Protein AF-A0A7K9PXZ8-F1 (afdb_monomer_lite)

pLDDT: mean 91.8, std 9.74, range [53.66, 98.62]

Sequence (248 aa):
NFQGDILRVEKEHQVLQEQLKEAEEKFEQLQSRSLEEIGALEELLKKSIEETEVSQNELDWFHQDSDTQMKKWQQEKKENRENLKALRSTAKKHSDTNERYLKTIDDKEKQYNVCLNTFLETSNKFANEKGKLEELIKKSQDDSQECEKRAVKAEVSVLQTWKETEMWKLKGTIANAEGNLRMLKALGSSASAAPVLKSQIDSWEIFLTNVKKQLEKVEAEYDEKIEQVKNGARNCLSKVEIVDFPSP

Foldseek 3Di:
DVVVVVVVVVVVVVVVVVVVVVVVVVVVVVVVVVVVVVVVVVVVVVVVVVVVVVVVVVVVVVVVVVVVVVVVVVVVVVVVVVVVVVVVVVVVVVVVVVVVVVVVVVVVVVVVVVVVVVVVVVVVVVVVVVVVVVVVVVVVVVVVVVVLVVVLVVLLVLLVVLLVVVLVVLVVVLVVLVVVLVVLVVVCVDDPCPPVSVVLNVVSVVVNVVSVVQNVVSNVVSVVLNVCSVVPDPPSPDHDDDDDDDRD

Structure (mmCIF, N/CA/C/O backbone):
data_AF-A0A7K9PXZ8-F1
#
_entry.id   AF-A0A7K9PXZ8-F1
#
loop_
_atom_site.group_PDB
_atom_site.id
_atom_site.type_symbol
_atom_site.label_atom_id
_atom_site.label_alt_id
_atom_site.label_comp_id
_atom_site.label_asym_id
_atom_site.label_entity_id
_atom_site.label_seq_id
_atom_site.pdbx_PDB_ins_code
_atom_site.Cartn_x
_atom_site.Cartn_y
_atom_site.Cartn_z
_atom_site.occupancy
_atom_site.B_iso_or_equiv
_atom_site.auth_seq_id
_atom_site.auth_comp_id
_atom_site.auth_asym_id
_atom_site.auth_atom_id
_atom_site.pdbx_PDB_model_num
ATOM 1 N N . ASN A 1 1 ? -94.474 11.093 134.571 1.00 56.44 1 ASN A N 1
ATOM 2 C CA . ASN A 1 1 ? -93.259 11.120 133.725 1.00 56.44 1 ASN A CA 1
ATOM 3 C C . ASN A 1 1 ? -93.278 10.176 132.523 1.00 56.44 1 ASN A C 1
ATOM 5 O O . ASN A 1 1 ? -92.602 10.494 131.562 1.00 56.44 1 ASN A O 1
ATOM 9 N N . PHE A 1 2 ? -94.111 9.127 132.477 1.00 56.16 2 PHE A N 1
ATOM 10 C CA . PHE A 1 2 ? -94.171 8.187 131.340 1.00 56.16 2 PHE A CA 1
ATOM 11 C C . PHE A 1 2 ? -94.504 8.797 129.956 1.00 56.16 2 PHE A C 1
ATOM 13 O O . PHE A 1 2 ? -94.003 8.312 128.951 1.00 56.16 2 PHE A O 1
ATOM 20 N N . GLN A 1 3 ? -95.298 9.872 129.869 1.00 58.31 3 GLN A N 1
ATOM 21 C CA . GLN A 1 3 ? -95.736 10.433 128.576 1.00 58.31 3 GLN A CA 1
ATOM 22 C C . GLN A 1 3 ? -94.681 11.318 127.879 1.00 58.31 3 GLN A C 1
ATOM 24 O O . GLN A 1 3 ? -94.681 11.425 126.657 1.00 58.31 3 GLN A O 1
ATOM 29 N N . GLY A 1 4 ? -93.753 11.913 128.640 1.00 68.75 4 GLY A N 1
ATOM 30 C CA . GLY A 1 4 ? -92.620 12.670 128.090 1.00 68.75 4 GLY A CA 1
ATOM 31 C C . GLY A 1 4 ? -91.476 11.773 127.609 1.00 68.75 4 GLY A C 1
ATOM 32 O O . GLY A 1 4 ? -90.802 12.112 126.640 1.00 68.75 4 GLY A O 1
ATOM 33 N N . ASP A 1 5 ? -91.295 10.607 128.241 1.00 70.06 5 ASP A N 1
ATOM 34 C CA . ASP A 1 5 ? -90.332 9.595 127.793 1.00 70.06 5 ASP A CA 1
ATOM 35 C C . ASP A 1 5 ? -90.782 8.927 126.483 1.00 70.06 5 ASP A C 1
ATOM 37 O O . ASP A 1 5 ? -89.951 8.720 125.605 1.00 70.06 5 ASP A O 1
ATOM 41 N N . ILE A 1 6 ? -92.087 8.674 126.302 1.00 74.94 6 ILE A N 1
ATOM 42 C CA . ILE A 1 6 ? -92.646 8.139 125.044 1.00 74.94 6 ILE A CA 1
ATOM 43 C C . ILE A 1 6 ? -92.430 9.120 123.881 1.00 74.94 6 ILE A C 1
ATOM 45 O O . ILE A 1 6 ? -91.892 8.725 122.855 1.00 74.94 6 ILE A O 1
ATOM 49 N N . LEU A 1 7 ? -92.744 10.410 124.061 1.00 77.19 7 LEU A N 1
ATOM 50 C CA . LEU A 1 7 ? -92.519 11.441 123.033 1.00 77.19 7 LEU A CA 1
ATOM 51 C C . LEU A 1 7 ? -91.033 11.628 122.678 1.00 77.19 7 LEU A C 1
ATOM 53 O O . LEU A 1 7 ? -90.707 11.943 121.534 1.00 77.19 7 LEU A O 1
ATOM 57 N N . ARG A 1 8 ? -90.120 11.441 123.644 1.00 79.88 8 ARG A N 1
ATOM 58 C CA . ARG A 1 8 ? -88.669 11.478 123.398 1.00 79.88 8 ARG A CA 1
ATOM 59 C C . ARG A 1 8 ? -88.227 10.289 122.546 1.00 79.88 8 ARG A C 1
ATOM 61 O O . ARG A 1 8 ? -87.546 10.497 121.548 1.00 79.88 8 ARG A O 1
ATOM 68 N N . VAL A 1 9 ? -88.665 9.082 122.905 1.00 81.75 9 VAL A N 1
ATOM 69 C CA . VAL A 1 9 ? -88.368 7.844 122.165 1.00 81.75 9 VAL A CA 1
ATOM 70 C C . VAL A 1 9 ? -88.943 7.888 120.747 1.00 81.75 9 VAL A C 1
ATOM 72 O O . VAL A 1 9 ? -88.289 7.453 119.807 1.00 81.75 9 VAL A O 1
ATOM 75 N N . GLU A 1 10 ? -90.132 8.456 120.561 1.00 82.12 10 GLU A N 1
ATOM 76 C CA . GLU A 1 10 ? -90.786 8.565 119.252 1.00 82.12 10 GLU A CA 1
ATOM 77 C C . GLU A 1 10 ? -90.070 9.569 118.333 1.00 82.12 10 GLU A C 1
ATOM 79 O O . GLU A 1 10 ? -89.851 9.297 117.154 1.00 82.12 10 GLU A O 1
ATOM 84 N N . LYS A 1 11 ? -89.585 10.686 118.892 1.00 83.75 11 LYS A N 1
ATOM 85 C CA . LYS A 1 11 ? -88.747 11.651 118.168 1.00 83.75 11 LYS A CA 1
ATOM 86 C C . LYS A 1 11 ? -87.366 11.083 117.825 1.00 83.75 11 LYS A C 1
ATOM 88 O O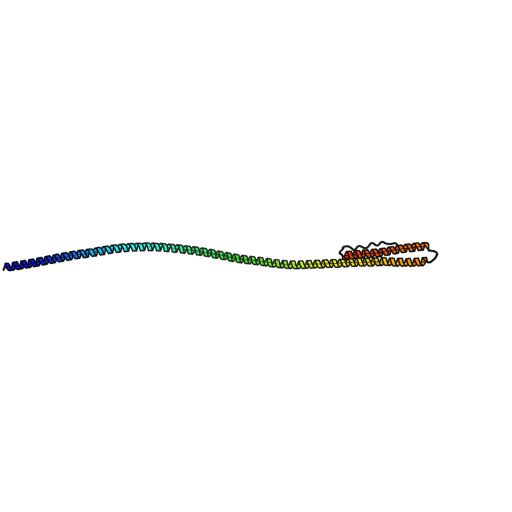 . LYS A 1 11 ? -86.870 11.315 116.727 1.00 83.75 11 LYS A O 1
ATOM 93 N N . GLU A 1 12 ? -86.751 10.332 118.737 1.00 84.62 12 GLU A N 1
ATOM 94 C CA . GLU A 1 12 ? -85.500 9.603 118.484 1.00 84.62 12 GLU A CA 1
ATOM 95 C C . GLU A 1 12 ? -85.686 8.537 117.395 1.00 84.62 12 GLU A C 1
ATOM 97 O O . GLU A 1 12 ? -84.852 8.425 116.501 1.00 84.62 12 GLU A O 1
ATOM 102 N N . HIS A 1 13 ? -86.805 7.808 117.411 1.00 85.94 13 HIS A N 1
ATOM 103 C CA . HIS A 1 13 ? -87.147 6.837 116.375 1.00 85.94 13 HIS A CA 1
ATOM 104 C C . HIS A 1 13 ? -87.323 7.495 114.999 1.00 85.94 13 HIS A C 1
ATOM 106 O O . HIS A 1 13 ? -86.832 6.965 114.004 1.00 85.94 13 HIS A O 1
ATOM 112 N N . GLN A 1 14 ? -87.953 8.671 114.945 1.00 88.25 14 GLN A N 1
ATOM 113 C CA . GLN A 1 14 ? -88.128 9.431 113.707 1.00 88.25 14 GLN A CA 1
ATOM 114 C C . GLN A 1 14 ? -86.794 9.954 113.149 1.00 88.25 14 GLN A C 1
ATOM 116 O O . GLN A 1 14 ? -86.541 9.824 111.953 1.00 88.25 14 GLN A O 1
ATOM 121 N N . VAL A 1 15 ? -85.900 10.453 114.012 1.00 89.81 15 VAL A N 1
ATOM 122 C CA . VAL A 1 15 ? -84.532 10.843 113.617 1.00 89.81 15 VAL A CA 1
ATOM 123 C C . VAL A 1 15 ? -83.744 9.637 113.103 1.00 89.81 15 VAL A C 1
ATOM 125 O O . VAL A 1 15 ? -83.054 9.743 112.093 1.00 89.81 15 VAL A O 1
ATOM 128 N N . LEU A 1 16 ? -83.859 8.478 113.758 1.00 89.81 16 LEU A N 1
ATOM 129 C CA . LEU A 1 16 ? -83.212 7.244 113.307 1.00 89.81 16 LEU A CA 1
ATOM 130 C C . LEU A 1 16 ? -83.763 6.759 111.958 1.00 89.81 16 LEU A C 1
ATOM 132 O O . LEU A 1 16 ? -82.988 6.276 111.137 1.00 89.81 16 LEU A O 1
ATOM 136 N N . GLN A 1 17 ? -85.066 6.910 111.699 1.00 90.31 17 GLN A N 1
ATOM 137 C CA . GLN A 1 17 ? -85.657 6.619 110.388 1.00 90.31 17 GLN A CA 1
ATOM 138 C C . GLN A 1 17 ? -85.132 7.553 109.293 1.00 90.31 17 GLN A C 1
ATOM 140 O O . GLN A 1 17 ? -84.805 7.081 108.206 1.00 90.31 17 GLN A O 1
ATOM 145 N N . GLU A 1 18 ? -85.017 8.856 109.562 1.00 90.62 18 GLU A N 1
ATOM 146 C CA . GLU A 1 18 ? -84.433 9.810 108.608 1.00 90.62 18 GLU A CA 1
ATOM 147 C C . GLU A 1 18 ? -82.948 9.524 108.351 1.00 90.62 18 GLU A C 1
ATOM 149 O O . GLU A 1 18 ? -82.520 9.544 107.200 1.00 90.62 18 GLU A O 1
ATOM 154 N N . GLN A 1 19 ? -82.178 9.172 109.386 1.00 92.12 19 GLN A N 1
ATOM 155 C CA . GLN A 1 19 ? -80.774 8.771 109.241 1.00 92.12 19 GLN A CA 1
ATOM 156 C C . GLN A 1 19 ? -80.607 7.470 108.452 1.00 92.12 19 GLN A C 1
ATOM 158 O O . GLN A 1 19 ? -79.681 7.365 107.649 1.00 92.12 19 GLN A O 1
ATOM 163 N N . LEU A 1 20 ? -81.488 6.486 108.666 1.00 91.88 20 LEU A N 1
ATOM 164 C CA . LEU A 1 20 ? -81.505 5.247 107.889 1.00 91.88 20 LEU A CA 1
ATOM 165 C C . LEU A 1 20 ? -81.769 5.556 106.413 1.00 91.88 20 LEU A C 1
ATOM 167 O O . LEU A 1 20 ? -81.001 5.128 105.559 1.00 91.88 20 LEU A O 1
ATOM 171 N N . LYS A 1 21 ? -82.795 6.365 106.134 1.00 93.31 21 LYS A N 1
ATOM 172 C CA . LYS A 1 21 ? -83.159 6.760 104.773 1.00 93.31 21 LYS A CA 1
ATOM 173 C C . LYS A 1 21 ? -82.032 7.530 104.077 1.00 93.31 21 LYS A C 1
ATOM 175 O O . LYS A 1 21 ? -81.714 7.255 102.927 1.00 93.31 21 LYS A O 1
ATOM 180 N N . GLU A 1 22 ? -81.384 8.462 104.777 1.00 93.38 22 GLU A N 1
ATOM 181 C CA . GLU A 1 22 ? -80.239 9.208 104.241 1.00 93.38 22 GLU A CA 1
ATOM 182 C C . GLU A 1 22 ? -79.030 8.289 103.980 1.00 93.38 22 GLU A C 1
ATOM 184 O O . GLU A 1 22 ? -78.312 8.468 102.995 1.00 93.38 22 GLU A O 1
ATOM 189 N N . ALA A 1 23 ? -78.790 7.295 104.842 1.00 92.81 23 ALA A N 1
ATOM 190 C CA . ALA A 1 23 ? -77.737 6.303 104.640 1.00 92.81 23 ALA A CA 1
ATOM 191 C C . ALA A 1 23 ? -78.032 5.378 103.446 1.00 92.81 23 ALA A C 1
ATOM 193 O O . ALA A 1 23 ? -77.113 5.081 102.683 1.00 92.81 23 ALA A O 1
ATOM 194 N N . GLU A 1 24 ? -79.290 4.969 103.259 1.00 92.75 24 GLU A N 1
ATOM 195 C CA . GLU A 1 24 ? -79.758 4.186 102.108 1.00 92.75 24 GLU A CA 1
ATOM 196 C C . GLU A 1 24 ? -79.609 4.975 100.797 1.00 92.75 24 GLU A C 1
ATOM 198 O O . GLU A 1 24 ? -78.969 4.486 99.868 1.00 92.75 24 GLU A O 1
ATOM 203 N N . GLU A 1 25 ? -80.083 6.226 100.740 1.00 93.44 25 GLU A N 1
ATOM 204 C CA . GLU A 1 25 ? -79.942 7.096 99.559 1.00 93.44 25 GLU A CA 1
ATOM 205 C C . GLU A 1 25 ? -78.463 7.354 99.213 1.00 93.44 25 GLU A C 1
ATOM 207 O O . GLU A 1 25 ? -78.067 7.304 98.045 1.00 93.44 25 GLU A O 1
ATOM 212 N N . LYS A 1 26 ? -77.607 7.585 100.222 1.00 94.62 26 LYS A N 1
ATOM 213 C CA . LYS A 1 26 ? -76.154 7.728 100.016 1.00 94.62 26 LYS A CA 1
ATOM 214 C C . LYS A 1 26 ? -75.515 6.441 99.516 1.00 94.62 26 LYS A C 1
ATOM 216 O O . LYS A 1 26 ? -74.616 6.515 98.681 1.00 94.62 26 LYS A O 1
ATOM 221 N N . PHE A 1 27 ? -75.943 5.285 100.023 1.00 93.56 27 PHE A N 1
ATOM 222 C CA . PHE A 1 27 ? -75.449 3.988 99.575 1.00 93.56 27 PHE A CA 1
ATOM 223 C C . PHE A 1 27 ? -75.842 3.719 98.119 1.00 93.56 27 PHE A C 1
ATOM 225 O O . PHE A 1 27 ? -74.972 3.363 97.331 1.00 93.56 27 PHE A O 1
ATOM 232 N N . GLU A 1 28 ? -77.098 3.962 97.736 1.00 93.81 28 GLU A N 1
ATOM 233 C CA . GLU A 1 28 ? -77.561 3.829 96.348 1.00 93.81 28 GLU A CA 1
ATOM 234 C C . GLU A 1 28 ? -76.820 4.781 95.402 1.00 93.81 28 GLU A C 1
ATOM 236 O O . GLU A 1 28 ? -76.389 4.369 94.325 1.00 93.81 28 GLU A O 1
ATOM 241 N N . GLN A 1 29 ? -76.590 6.036 95.807 1.00 94.62 29 GLN A N 1
ATOM 242 C CA . GLN A 1 29 ? -75.790 6.980 95.019 1.00 94.62 29 GLN A CA 1
ATOM 243 C C . GLN A 1 29 ? -74.338 6.515 94.854 1.00 94.62 29 GLN A C 1
ATOM 245 O O . GLN A 1 29 ? -73.800 6.563 93.747 1.00 94.62 29 GLN A O 1
ATOM 250 N N . LEU A 1 30 ? -73.701 6.045 95.933 1.00 94.56 30 LEU A N 1
ATOM 251 C CA . LEU A 1 30 ? -72.357 5.458 95.882 1.00 94.56 30 LEU A CA 1
ATOM 252 C C . LEU A 1 30 ? -72.324 4.225 94.976 1.00 94.56 30 LEU A C 1
ATOM 254 O O . LEU A 1 30 ? -71.394 4.068 94.187 1.00 94.56 30 LEU A O 1
ATOM 258 N N . GLN A 1 31 ? -73.346 3.375 95.052 1.00 94.88 31 GLN A N 1
ATOM 259 C CA . GLN A 1 31 ? -73.471 2.181 94.229 1.00 94.88 31 GLN A CA 1
ATOM 260 C C . GLN A 1 31 ? -73.631 2.543 92.747 1.00 94.88 31 GLN A C 1
ATOM 262 O O . GLN A 1 31 ? -72.880 2.031 91.922 1.00 94.88 31 GLN A O 1
ATOM 267 N N . SER A 1 32 ? -74.528 3.472 92.407 1.00 93.81 32 SER A N 1
ATOM 268 C CA . SER A 1 32 ? -74.708 3.967 91.036 1.00 93.81 32 SER A CA 1
ATOM 269 C C . SER A 1 32 ? -73.415 4.563 90.482 1.00 93.81 32 SER A C 1
ATOM 271 O O . SER A 1 32 ? -72.991 4.206 89.386 1.00 93.81 32 SER A O 1
ATOM 273 N N . ARG A 1 33 ? -72.749 5.426 91.260 1.00 95.56 33 ARG A N 1
ATOM 274 C CA . ARG A 1 33 ? -71.484 6.052 90.861 1.00 95.56 33 ARG A CA 1
ATOM 275 C C . ARG A 1 33 ? -70.366 5.025 90.673 1.00 95.56 33 ARG A C 1
ATOM 277 O O . ARG A 1 33 ? -69.608 5.124 89.717 1.00 95.56 33 ARG A O 1
ATOM 284 N N . SER A 1 34 ? -70.261 4.042 91.568 1.00 94.50 34 SER A N 1
ATOM 285 C CA . SER A 1 34 ? -69.243 2.990 91.452 1.00 94.50 34 SER A CA 1
ATOM 286 C C . SER A 1 34 ? -69.475 2.089 90.238 1.00 94.50 34 SER A C 1
ATOM 288 O O . SER A 1 34 ? -68.511 1.737 89.570 1.00 94.50 34 SER A O 1
ATOM 290 N N . LEU A 1 35 ? -70.729 1.769 89.900 1.00 95.50 35 LEU A N 1
ATOM 291 C CA . LEU A 1 35 ? -71.064 1.036 88.675 1.00 95.50 35 LEU A CA 1
ATOM 292 C C . LEU A 1 35 ? -70.707 1.830 87.410 1.00 95.50 35 LEU A C 1
ATOM 294 O O . LEU A 1 35 ? -70.148 1.253 86.480 1.00 95.50 35 LEU A O 1
ATOM 298 N N . GLU A 1 36 ? -70.978 3.139 87.377 1.00 95.50 36 GLU A N 1
ATOM 299 C CA . GLU A 1 36 ? -70.566 4.007 86.262 1.00 95.50 36 GLU A CA 1
ATOM 300 C C . GLU A 1 36 ? -69.039 4.103 86.128 1.00 95.50 36 GLU A C 1
ATOM 302 O O . GLU A 1 36 ? -68.512 3.966 85.023 1.00 95.50 36 GLU A O 1
ATOM 307 N N . GLU A 1 37 ? -68.312 4.296 87.236 1.00 95.94 37 GLU A N 1
ATOM 308 C CA . GLU A 1 37 ? -66.842 4.344 87.238 1.00 95.94 37 GLU A CA 1
ATOM 309 C C . GLU A 1 37 ? -66.235 3.006 86.776 1.00 95.94 37 GLU A C 1
ATOM 311 O O . GLU A 1 37 ? -65.294 3.006 85.980 1.00 95.94 37 GLU A O 1
ATOM 316 N N . ILE A 1 38 ? -66.795 1.868 87.211 1.00 95.69 38 ILE A N 1
ATOM 317 C CA . ILE A 1 38 ? -66.389 0.533 86.743 1.00 95.69 38 ILE A CA 1
ATOM 318 C C . ILE A 1 38 ? -66.644 0.393 85.238 1.00 95.69 38 ILE A C 1
ATOM 320 O O . ILE A 1 38 ? -65.727 0.013 84.513 1.00 95.69 38 ILE A O 1
ATOM 324 N N . GLY A 1 39 ? -67.837 0.750 84.753 1.00 97.19 39 GLY A N 1
ATOM 325 C CA . GLY A 1 39 ? -68.173 0.661 83.329 1.00 97.19 39 GLY A CA 1
ATOM 326 C C . GLY A 1 39 ? -67.250 1.508 82.444 1.00 97.19 39 GLY A C 1
ATOM 327 O O . GLY A 1 39 ? -66.775 1.035 81.412 1.00 97.19 39 GLY A O 1
ATOM 328 N N . ALA A 1 40 ? -66.919 2.728 82.878 1.00 96.75 40 ALA A N 1
ATOM 329 C CA . ALA A 1 40 ? -65.971 3.592 82.173 1.00 96.75 40 ALA A CA 1
ATOM 330 C C . ALA A 1 40 ? -64.549 3.001 82.136 1.00 96.75 40 ALA A C 1
ATOM 332 O O . ALA A 1 40 ? -63.867 3.085 81.112 1.00 96.75 40 ALA A O 1
ATOM 333 N N . LEU A 1 41 ? -64.092 2.387 83.235 1.00 96.88 41 LEU A N 1
ATOM 334 C CA . LEU A 1 41 ? -62.791 1.713 83.287 1.00 96.88 41 LEU A CA 1
ATOM 335 C C . LEU A 1 41 ? -62.751 0.465 82.395 1.00 96.88 41 LEU A C 1
ATOM 337 O O . LEU A 1 41 ? -61.742 0.233 81.730 1.00 96.88 41 LEU A O 1
ATOM 341 N N . GLU A 1 42 ? -63.831 -0.316 82.346 1.00 96.75 42 GLU A N 1
ATOM 342 C CA . GLU A 1 42 ? -63.953 -1.482 81.465 1.00 96.75 42 GLU A CA 1
ATOM 343 C C . GLU A 1 42 ? -63.923 -1.087 79.982 1.00 96.75 42 GLU A C 1
ATOM 345 O O . GLU A 1 42 ? -63.227 -1.725 79.189 1.00 96.75 42 GLU A O 1
ATOM 350 N N . GLU A 1 43 ? -64.615 -0.009 79.598 1.00 96.88 43 GLU A N 1
ATOM 351 C CA . GLU A 1 43 ? -64.583 0.510 78.226 1.00 96.88 43 GLU A CA 1
ATOM 352 C C . GLU A 1 43 ? -63.181 1.008 77.842 1.00 96.88 43 GLU A C 1
ATOM 354 O O . GLU A 1 43 ? -62.681 0.706 76.753 1.00 96.88 43 GLU A O 1
ATOM 359 N N . LEU A 1 44 ? -62.505 1.708 78.757 1.00 97.75 44 LEU A N 1
ATOM 360 C CA . LEU A 1 44 ? -61.145 2.201 78.543 1.00 97.75 44 LEU A CA 1
ATOM 361 C C . LEU A 1 44 ? -60.134 1.050 78.433 1.00 97.75 44 LEU A C 1
ATOM 363 O O . LEU A 1 44 ? -59.253 1.083 77.571 1.00 97.75 44 LEU A O 1
ATOM 367 N N . LEU A 1 45 ? -60.296 -0.001 79.244 1.00 97.25 45 LEU A N 1
ATOM 368 C CA . LEU A 1 45 ? -59.505 -1.228 79.149 1.00 97.25 45 LEU A CA 1
ATOM 369 C C . LEU A 1 45 ? -59.727 -1.931 77.805 1.00 97.25 45 LEU A C 1
ATOM 371 O O . LEU A 1 45 ? -58.757 -2.308 77.150 1.00 97.25 45 LEU A O 1
ATOM 375 N N . LYS A 1 46 ? -60.984 -2.071 77.368 1.00 97.50 46 LYS A N 1
ATOM 376 C CA . LYS A 1 46 ? -61.325 -2.688 76.081 1.00 97.50 46 LYS A CA 1
ATOM 377 C C . LYS A 1 46 ? -60.676 -1.942 74.916 1.00 97.50 46 LYS A C 1
ATOM 379 O O . LYS A 1 46 ? -60.023 -2.569 74.085 1.00 97.50 46 LYS A O 1
ATOM 384 N N . LYS A 1 47 ? -60.787 -0.611 74.895 1.00 97.56 47 LYS A N 1
ATOM 385 C CA . LYS A 1 47 ? -60.153 0.227 73.871 1.00 97.56 47 LYS A CA 1
ATOM 386 C C . LYS A 1 47 ? -58.629 0.076 73.874 1.00 97.56 47 LYS A C 1
ATOM 388 O O . LYS A 1 47 ? -58.030 -0.056 72.813 1.00 97.56 47 LYS A O 1
ATOM 393 N N . SER A 1 48 ? -58.003 0.039 75.052 1.00 96.81 48 SER A N 1
ATOM 394 C CA . SER A 1 48 ? -56.555 -0.170 75.170 1.00 96.81 48 SER A CA 1
ATOM 395 C C . SER A 1 48 ? -56.110 -1.537 74.636 1.00 96.81 48 SER A C 1
ATOM 397 O O . SER A 1 48 ? -55.055 -1.626 74.005 1.00 96.81 48 SER A O 1
ATOM 399 N N . ILE A 1 49 ? -56.903 -2.593 74.849 1.00 97.38 49 ILE A N 1
ATOM 400 C CA . ILE A 1 49 ? -56.633 -3.927 74.296 1.00 97.38 49 ILE A CA 1
ATOM 401 C C . ILE A 1 49 ? -56.722 -3.899 72.765 1.00 97.38 49 ILE A C 1
ATOM 403 O O . ILE A 1 49 ? -55.795 -4.363 72.107 1.00 97.38 49 ILE A O 1
ATOM 407 N N . GLU A 1 50 ? -57.784 -3.311 72.206 1.00 97.31 50 GLU A N 1
ATOM 408 C CA . GLU A 1 50 ? -57.965 -3.179 70.752 1.00 97.31 50 GLU A CA 1
ATOM 409 C C . GLU A 1 50 ? -56.822 -2.375 70.106 1.00 97.31 50 GLU A C 1
ATOM 411 O O . GLU A 1 50 ? -56.246 -2.801 69.107 1.00 97.31 50 GLU A O 1
ATOM 416 N N . GLU A 1 51 ? -56.425 -1.247 70.705 1.00 97.56 51 GLU A N 1
ATOM 417 C CA . GLU A 1 51 ? -55.284 -0.441 70.244 1.00 97.56 51 GLU A CA 1
ATOM 418 C C . GLU A 1 51 ? -53.962 -1.222 70.297 1.00 97.56 51 GLU A C 1
ATOM 420 O O . GLU A 1 51 ? -53.130 -1.105 69.391 1.00 97.56 51 GLU A O 1
ATOM 425 N N . THR A 1 52 ? -53.770 -2.049 71.329 1.00 97.19 52 THR A N 1
ATOM 426 C CA . THR A 1 52 ? -52.582 -2.903 71.463 1.00 97.19 52 THR A CA 1
ATOM 427 C C . THR A 1 52 ? -52.566 -3.999 70.399 1.00 97.19 52 THR A C 1
ATOM 429 O O . THR A 1 52 ? -51.518 -4.258 69.813 1.00 97.19 52 THR A O 1
ATOM 432 N N . GLU A 1 53 ? -53.711 -4.618 70.105 1.00 98.00 53 GLU A N 1
ATOM 433 C CA . GLU A 1 53 ? -53.835 -5.642 69.063 1.00 98.00 53 GLU A CA 1
ATOM 434 C C . GLU A 1 53 ? -53.556 -5.065 67.667 1.00 98.00 53 GLU A C 1
ATOM 436 O O . GLU A 1 53 ? -52.801 -5.652 66.890 1.00 98.00 53 GLU A O 1
ATOM 441 N N . VAL A 1 54 ? -54.091 -3.877 67.362 1.00 97.69 54 VAL A N 1
ATOM 442 C CA . VAL A 1 54 ? -53.792 -3.167 66.107 1.00 97.69 54 VAL A CA 1
ATOM 443 C C . VAL A 1 54 ? -52.301 -2.839 66.013 1.00 97.69 54 VAL A C 1
ATOM 445 O O . VAL A 1 54 ? -51.671 -3.168 65.009 1.00 97.69 54 VAL A O 1
ATOM 448 N N . SER A 1 55 ? -51.717 -2.272 67.072 1.00 97.44 55 SER A N 1
ATOM 449 C CA . SER A 1 55 ? -50.288 -1.926 67.106 1.00 97.44 55 SER A CA 1
ATOM 450 C C . SER A 1 55 ? -49.390 -3.156 66.933 1.00 97.44 55 SER A C 1
ATOM 452 O O . SER A 1 55 ? -48.366 -3.091 66.254 1.00 97.44 55 SER A O 1
ATOM 454 N N . GLN A 1 56 ? -49.778 -4.295 67.516 1.00 97.94 56 GLN A N 1
ATOM 455 C CA . GLN A 1 56 ? -49.057 -5.557 67.367 1.00 97.94 56 GLN A CA 1
ATOM 456 C C . GLN A 1 56 ? -49.107 -6.067 65.920 1.00 97.94 56 GLN A C 1
ATOM 458 O O . GLN A 1 56 ? -48.073 -6.441 65.369 1.00 97.94 56 GLN A O 1
ATOM 463 N N . ASN A 1 57 ? -50.277 -6.022 65.277 1.00 97.69 57 ASN A N 1
ATOM 464 C CA . ASN A 1 57 ? -50.428 -6.420 63.875 1.00 97.69 57 ASN A CA 1
ATOM 465 C C . ASN A 1 57 ? -49.614 -5.525 62.924 1.00 97.69 57 ASN A C 1
ATOM 467 O O . ASN A 1 57 ? -48.995 -6.021 61.981 1.00 97.69 57 ASN A O 1
ATOM 471 N N . GLU A 1 58 ? -49.591 -4.211 63.168 1.00 98.00 58 GLU A N 1
ATOM 472 C CA . GLU A 1 58 ? -48.764 -3.272 62.403 1.00 98.00 58 GLU A CA 1
ATOM 473 C C . GLU A 1 58 ? -47.273 -3.579 62.568 1.00 98.00 58 GLU A C 1
ATOM 475 O O . GLU A 1 58 ? -46.534 -3.611 61.581 1.00 98.00 58 GLU A O 1
ATOM 480 N N . LEU A 1 59 ? -46.829 -3.864 63.796 1.00 98.12 59 LEU A N 1
ATOM 481 C CA . LEU A 1 59 ? -45.445 -4.232 64.083 1.00 98.12 59 LEU A CA 1
ATOM 482 C C . LEU A 1 59 ? -45.034 -5.523 63.361 1.00 98.12 59 LEU A C 1
ATOM 484 O O . LEU A 1 59 ? -43.965 -5.572 62.746 1.00 98.12 59 LEU A O 1
ATOM 488 N N . ASP A 1 60 ? -45.890 -6.544 63.374 1.00 98.19 60 ASP A N 1
ATOM 489 C CA . ASP A 1 60 ? -45.643 -7.804 62.670 1.00 98.19 60 ASP A CA 1
ATOM 490 C C . ASP A 1 60 ? -45.562 -7.595 61.149 1.00 98.19 60 ASP A C 1
ATOM 492 O O . ASP A 1 60 ? -44.686 -8.161 60.485 1.00 98.19 60 ASP A O 1
ATOM 496 N N . TRP A 1 61 ? -46.417 -6.731 60.592 1.00 98.44 61 TRP A N 1
ATOM 497 C CA . TRP A 1 61 ? -46.352 -6.346 59.182 1.00 98.44 61 TRP A CA 1
ATOM 498 C C . TRP A 1 61 ? -45.042 -5.616 58.847 1.00 98.44 61 TRP A C 1
ATOM 500 O O . TRP A 1 61 ? -44.381 -5.965 57.864 1.00 98.44 61 TRP A O 1
ATOM 510 N N . PHE A 1 62 ? -44.608 -4.666 59.685 1.00 98.31 62 PHE A N 1
ATOM 511 C CA . PHE A 1 62 ? -43.329 -3.969 59.510 1.00 98.31 62 PHE A CA 1
ATOM 512 C C . PHE A 1 62 ? -42.132 -4.922 59.575 1.00 98.31 62 PHE A C 1
ATOM 514 O O . PHE A 1 62 ? -41.196 -4.785 58.783 1.00 98.31 62 PHE A O 1
ATOM 521 N N . HIS A 1 63 ? -42.154 -5.904 60.479 1.00 98.06 63 HIS A N 1
ATOM 522 C CA . HIS A 1 63 ? -41.113 -6.926 60.546 1.00 98.06 63 HIS A CA 1
ATOM 523 C C . HIS A 1 63 ? -41.055 -7.766 59.264 1.00 98.06 63 HIS A C 1
ATOM 525 O O . HIS A 1 63 ? -39.971 -7.955 58.707 1.00 98.06 63 HIS A O 1
ATOM 531 N N . GLN A 1 64 ? -42.205 -8.210 58.748 1.00 98.12 64 GLN A N 1
ATOM 532 C CA . GLN A 1 64 ? -42.268 -8.987 57.506 1.00 98.12 64 GLN A CA 1
ATOM 533 C C . GLN A 1 64 ? -41.807 -8.190 56.277 1.00 98.12 64 GLN A C 1
ATOM 535 O O . GLN A 1 64 ? -41.079 -8.729 55.431 1.00 98.12 64 GLN A O 1
ATOM 540 N N . ASP A 1 65 ? -42.203 -6.919 56.161 1.00 98.25 65 ASP A N 1
ATOM 541 C CA . ASP A 1 65 ? -41.747 -6.057 55.068 1.00 98.25 65 ASP A CA 1
ATOM 542 C C . ASP A 1 65 ? -40.236 -5.813 55.161 1.00 98.25 65 ASP A C 1
ATOM 544 O O . ASP A 1 65 ? -39.520 -6.025 54.180 1.00 98.25 65 ASP A O 1
ATOM 548 N N . SER A 1 66 ? -39.721 -5.491 56.354 1.00 97.62 66 SER A N 1
ATOM 549 C CA . SER A 1 66 ? -38.286 -5.287 56.584 1.00 97.62 66 SER A CA 1
ATOM 550 C C . SER A 1 66 ? -37.459 -6.518 56.198 1.00 97.62 66 SER A C 1
ATOM 552 O O . SER A 1 66 ? -36.483 -6.403 55.450 1.00 97.62 66 SER A O 1
ATOM 554 N N . ASP A 1 67 ? -37.892 -7.713 56.605 1.00 98.25 67 ASP A N 1
ATOM 555 C CA . ASP A 1 67 ? -37.250 -8.975 56.228 1.00 98.25 67 ASP A CA 1
ATOM 556 C C . ASP A 1 67 ? -37.284 -9.216 54.713 1.00 98.25 67 ASP A C 1
ATOM 558 O O . ASP A 1 67 ? -36.317 -9.714 54.121 1.00 98.25 67 ASP A O 1
ATOM 562 N N . THR A 1 68 ? -38.387 -8.853 54.057 1.00 98.19 68 THR A N 1
ATOM 563 C CA . THR A 1 68 ? -38.541 -8.983 52.604 1.00 98.19 68 THR A CA 1
ATOM 564 C C . THR A 1 68 ? -37.610 -8.026 51.860 1.00 98.19 68 THR A C 1
ATOM 566 O O . THR A 1 68 ? -36.924 -8.444 50.921 1.00 98.19 68 THR A O 1
ATOM 569 N N . GLN A 1 69 ? -37.528 -6.766 52.290 1.00 98.00 69 GLN A N 1
ATOM 570 C CA . GLN A 1 69 ? -36.610 -5.773 51.726 1.00 98.00 69 GLN A CA 1
ATOM 571 C C . GLN A 1 69 ? -35.151 -6.169 51.955 1.00 98.00 69 GLN A C 1
ATOM 573 O O . GLN A 1 69 ? -34.334 -6.088 51.036 1.00 98.00 69 GLN A O 1
ATOM 578 N N . MET A 1 70 ? -34.825 -6.687 53.141 1.00 98.12 70 MET A N 1
ATOM 579 C CA . MET A 1 70 ? -33.481 -7.161 53.458 1.00 98.12 70 MET A CA 1
ATOM 580 C C . MET A 1 70 ? -33.065 -8.320 52.542 1.00 98.12 70 MET A C 1
ATOM 582 O O . MET A 1 70 ? -31.955 -8.317 52.005 1.00 98.12 70 MET A O 1
ATOM 586 N N . LYS A 1 71 ? -33.959 -9.284 52.286 1.00 98.31 71 LYS A N 1
ATOM 587 C CA . LYS A 1 71 ? -33.702 -10.383 51.338 1.00 98.31 71 LYS A CA 1
ATOM 588 C C . LYS A 1 71 ? -33.488 -9.876 49.909 1.00 98.31 71 LYS A C 1
ATOM 590 O O . LYS A 1 71 ? -32.530 -10.307 49.266 1.00 98.31 71 LYS A O 1
ATOM 595 N N . LYS A 1 72 ? -34.327 -8.948 49.429 1.00 98.50 72 LYS A N 1
ATOM 596 C CA . LYS A 1 72 ? -34.169 -8.326 48.099 1.00 98.50 72 LYS A CA 1
ATOM 597 C C . LYS A 1 72 ? -32.820 -7.625 47.970 1.00 98.50 72 LYS A C 1
ATOM 599 O O . LYS A 1 72 ? -32.068 -7.916 47.045 1.00 98.50 72 LYS A O 1
ATOM 604 N N . TRP A 1 73 ? -32.466 -6.793 48.946 1.00 98.50 73 TRP A N 1
ATOM 605 C CA . TRP A 1 73 ? -31.202 -6.063 48.942 1.00 98.50 73 TRP A CA 1
ATOM 606 C C . TRP A 1 73 ? -29.981 -6.993 48.938 1.00 98.50 73 TRP A C 1
ATOM 608 O O . TRP A 1 73 ? -29.014 -6.759 48.212 1.00 98.50 73 TRP A O 1
ATOM 618 N N . GLN A 1 74 ? -30.010 -8.082 49.715 1.00 98.25 74 GLN A N 1
ATOM 619 C CA . GLN A 1 74 ? -28.924 -9.071 49.719 1.00 98.25 74 GLN A CA 1
ATOM 620 C C . GLN A 1 74 ? -28.774 -9.770 48.363 1.00 98.25 74 GLN A C 1
ATOM 622 O O . GLN A 1 74 ? -27.647 -9.983 47.903 1.00 98.25 74 GLN A O 1
ATOM 627 N N . GLN A 1 75 ? -29.892 -10.100 47.713 1.00 98.19 75 GLN A N 1
ATOM 628 C CA . GLN A 1 75 ? -29.885 -10.710 46.388 1.00 98.19 75 GLN A CA 1
ATOM 629 C C . GLN A 1 75 ? -29.339 -9.742 45.330 1.00 98.19 75 GLN A C 1
ATOM 631 O O . GLN A 1 75 ? -28.390 -10.090 44.628 1.00 98.19 75 GLN A O 1
ATOM 636 N N . GLU A 1 76 ? -29.839 -8.505 45.282 1.00 98.31 76 GLU A N 1
ATOM 637 C CA . GLU A 1 76 ? -29.348 -7.466 44.365 1.00 98.31 76 GLU A CA 1
ATOM 638 C C . GLU A 1 76 ? -27.852 -7.195 44.565 1.00 98.31 76 GLU A C 1
ATOM 640 O O . GLU A 1 76 ? -27.086 -7.086 43.606 1.00 98.31 76 GLU A O 1
ATOM 645 N N . LYS A 1 77 ? -27.389 -7.152 45.819 1.00 98.38 77 LYS A N 1
ATOM 646 C CA . LYS A 1 77 ? -25.967 -6.997 46.143 1.00 98.38 77 LYS A CA 1
ATOM 647 C C . LYS A 1 77 ? -25.120 -8.139 45.579 1.00 98.38 77 LYS A C 1
ATOM 649 O O . LYS A 1 77 ? -24.008 -7.895 45.097 1.00 98.38 77 LYS A O 1
ATOM 654 N N . LYS A 1 78 ? -25.611 -9.380 45.651 1.00 98.12 78 LYS A N 1
ATOM 655 C CA . LYS A 1 78 ? -24.927 -10.554 45.094 1.00 98.12 78 LYS A CA 1
ATOM 656 C C . LYS A 1 78 ? -24.883 -10.486 43.568 1.00 98.12 78 LYS A C 1
ATOM 658 O O . LYS A 1 78 ? -23.797 -10.596 42.998 1.00 98.12 78 LYS A O 1
ATOM 663 N N . GLU A 1 79 ? -26.020 -10.236 42.929 1.00 98.19 79 GLU A N 1
ATOM 664 C CA . GLU A 1 79 ? -26.130 -10.130 41.471 1.00 98.19 79 GLU A CA 1
ATOM 665 C C . GLU A 1 79 ? -25.249 -9.006 40.923 1.00 98.19 79 GLU A C 1
ATOM 667 O O . GLU A 1 79 ? -24.477 -9.212 39.987 1.00 98.19 79 GLU A O 1
ATOM 672 N N . ASN A 1 80 ? -25.261 -7.833 41.559 1.00 98.19 80 ASN A N 1
ATOM 673 C CA . ASN A 1 80 ? -24.453 -6.705 41.116 1.00 98.19 80 ASN A CA 1
ATOM 674 C C . ASN A 1 80 ? -22.946 -6.994 41.243 1.00 98.19 80 ASN A C 1
ATOM 676 O O . ASN A 1 80 ? -22.156 -6.619 40.375 1.00 98.19 80 ASN A O 1
ATOM 680 N N . ARG A 1 81 ? -22.528 -7.728 42.286 1.00 98.12 81 ARG A N 1
ATOM 681 C CA . ARG A 1 81 ? -21.138 -8.187 42.440 1.00 98.12 81 ARG A CA 1
ATOM 682 C C . ARG A 1 81 ? -20.733 -9.167 41.336 1.00 98.12 81 ARG A C 1
ATOM 684 O O . ARG A 1 81 ? -19.608 -9.081 40.834 1.00 98.12 81 ARG A O 1
ATOM 691 N N . GLU A 1 82 ? -21.610 -10.097 40.974 1.00 98.25 82 GLU A N 1
ATOM 692 C CA . GLU A 1 82 ? -21.372 -11.065 39.897 1.00 98.25 82 GLU A CA 1
ATOM 693 C C . GLU A 1 82 ? -21.320 -10.373 38.526 1.00 98.25 82 GLU A C 1
ATOM 695 O O . GLU A 1 82 ? -20.369 -10.592 37.770 1.00 98.25 82 GLU A O 1
ATOM 700 N N . ASN A 1 83 ? -22.238 -9.439 38.263 1.00 98.44 83 ASN A N 1
ATOM 701 C CA . ASN A 1 83 ? -22.253 -8.607 37.058 1.00 98.44 83 ASN A CA 1
ATOM 702 C C . ASN A 1 83 ? -20.976 -7.767 36.925 1.00 98.44 83 ASN A C 1
ATOM 704 O O . ASN A 1 83 ? -20.352 -7.749 35.864 1.00 98.44 83 ASN A O 1
ATOM 708 N N . LEU A 1 84 ? -20.511 -7.139 38.011 1.00 98.38 84 LEU A N 1
ATOM 709 C CA . LEU A 1 84 ? -19.238 -6.407 38.031 1.00 98.38 84 LEU A CA 1
ATOM 710 C C . LEU A 1 84 ? -18.044 -7.309 37.702 1.00 98.38 84 LEU A C 1
ATOM 712 O O . LEU A 1 84 ? -17.124 -6.894 36.993 1.00 98.38 84 LEU A O 1
ATOM 716 N N . LYS A 1 85 ? -18.040 -8.549 38.206 1.00 98.38 85 LYS A N 1
ATOM 717 C CA . LYS A 1 85 ? -16.986 -9.528 37.908 1.00 98.38 85 LYS A CA 1
ATOM 718 C C . LYS A 1 85 ? -17.008 -9.925 36.431 1.00 98.38 85 LYS A C 1
ATOM 720 O O . LYS A 1 85 ? -15.942 -9.975 35.812 1.00 98.38 85 LYS A O 1
ATOM 725 N N . ALA A 1 86 ? -18.193 -10.169 35.872 1.00 98.44 86 ALA A N 1
ATOM 726 C CA . ALA A 1 86 ? -18.365 -10.473 34.456 1.00 98.44 86 ALA A CA 1
ATOM 727 C C . ALA A 1 86 ? -17.870 -9.309 33.586 1.00 98.44 86 ALA A C 1
ATOM 729 O O . ALA A 1 86 ? -16.964 -9.507 32.780 1.00 98.44 86 ALA A O 1
ATOM 730 N N . LEU A 1 87 ? -18.351 -8.086 33.833 1.00 98.50 87 LEU A N 1
ATOM 731 C CA . LEU A 1 87 ? -17.950 -6.879 33.100 1.00 98.50 87 LEU A CA 1
ATOM 732 C C . LEU A 1 87 ? -16.438 -6.643 33.136 1.00 98.50 87 LEU A C 1
ATOM 734 O O . LEU A 1 87 ? -15.837 -6.374 32.098 1.00 98.50 87 LEU A O 1
ATOM 738 N N . ARG A 1 88 ? -15.794 -6.802 34.300 1.00 98.50 88 ARG A N 1
ATOM 739 C CA . ARG A 1 88 ? -14.329 -6.694 34.414 1.00 98.50 88 ARG A CA 1
ATOM 740 C C . ARG A 1 88 ? -13.601 -7.737 33.569 1.00 98.50 88 ARG A C 1
ATOM 742 O O . ARG A 1 88 ? -12.595 -7.413 32.941 1.00 98.50 88 ARG A O 1
ATOM 749 N N . SER A 1 89 ? -14.095 -8.976 33.538 1.00 98.38 89 SER A N 1
ATOM 750 C CA . SER A 1 89 ? -13.518 -10.028 32.694 1.00 98.38 89 SER A CA 1
ATOM 751 C C . SER A 1 89 ? -13.648 -9.687 31.208 1.00 98.38 89 SER A C 1
ATOM 753 O O . SER A 1 89 ? -12.675 -9.820 30.465 1.00 98.38 89 SER A O 1
ATOM 755 N N . THR A 1 90 ? -14.812 -9.198 30.777 1.00 98.44 90 THR A N 1
ATOM 756 C CA . THR A 1 90 ? -15.054 -8.813 29.380 1.00 98.44 90 THR A CA 1
ATOM 757 C C . THR A 1 90 ? -14.209 -7.608 28.972 1.00 98.44 90 THR A C 1
ATOM 759 O O . THR A 1 90 ? -13.566 -7.642 27.926 1.00 98.44 90 THR A O 1
ATOM 762 N N . ALA A 1 91 ? -14.124 -6.582 29.824 1.00 98.56 91 ALA A N 1
ATOM 763 C CA . ALA A 1 91 ? -13.280 -5.410 29.597 1.00 98.56 91 ALA A CA 1
ATOM 764 C C . ALA A 1 91 ? -11.802 -5.798 29.431 1.00 98.56 91 ALA A C 1
ATOM 766 O O . ALA A 1 91 ? -11.143 -5.336 28.500 1.00 98.56 91 ALA A O 1
ATOM 767 N N . LYS A 1 92 ? -11.302 -6.717 30.269 1.00 98.50 92 LYS A N 1
ATOM 768 C CA . LYS A 1 92 ? -9.943 -7.255 30.134 1.00 98.50 92 LYS A CA 1
ATOM 769 C C . LYS A 1 92 ? -9.742 -7.971 28.795 1.00 98.50 92 LYS A C 1
ATOM 771 O O . LYS A 1 92 ? -8.797 -7.654 28.085 1.00 98.50 92 LYS A O 1
ATOM 776 N N . LYS A 1 93 ? -10.658 -8.863 28.398 1.00 98.50 93 LYS A N 1
ATOM 777 C CA . LYS A 1 93 ? -10.584 -9.557 27.096 1.00 98.50 93 LYS A CA 1
ATOM 778 C C . LYS A 1 93 ? -10.546 -8.583 25.916 1.00 98.50 93 LYS A C 1
ATOM 780 O O . LYS A 1 93 ? -9.809 -8.818 24.957 1.00 98.50 93 LYS A O 1
ATOM 785 N N . HIS A 1 94 ? -11.336 -7.510 25.970 1.00 98.50 94 HIS A N 1
ATOM 786 C CA . HIS A 1 94 ? -11.312 -6.470 24.943 1.00 98.50 94 HIS A CA 1
ATOM 787 C C . HIS A 1 94 ? -9.979 -5.721 24.926 1.00 98.50 94 HIS A C 1
ATOM 789 O O . HIS A 1 94 ? -9.419 -5.551 23.846 1.00 98.50 94 HIS A O 1
ATOM 795 N N . SER A 1 95 ? -9.433 -5.360 26.090 1.00 98.50 95 SER A N 1
ATOM 796 C CA . SER A 1 95 ? -8.108 -4.735 26.204 1.00 98.50 95 SER A CA 1
ATOM 797 C C . SER A 1 95 ? -7.007 -5.613 25.600 1.00 98.50 95 SER A C 1
ATOM 799 O O . SER A 1 95 ? -6.286 -5.161 24.713 1.00 98.50 95 SER A O 1
ATOM 801 N N . ASP A 1 96 ? -6.939 -6.888 25.995 1.00 98.38 96 ASP A N 1
ATOM 802 C CA . ASP A 1 96 ? -5.935 -7.848 25.509 1.00 98.38 96 ASP A CA 1
ATOM 803 C C . ASP A 1 96 ? -6.064 -8.092 23.989 1.00 98.38 96 ASP A C 1
ATOM 805 O O . ASP A 1 96 ? -5.101 -8.380 23.276 1.00 98.38 96 ASP A O 1
ATOM 809 N N . THR A 1 97 ? -7.285 -8.009 23.458 1.00 98.44 97 THR A N 1
ATOM 810 C CA . THR A 1 97 ? -7.538 -8.143 22.017 1.00 98.44 97 THR A CA 1
ATOM 811 C C . THR A 1 97 ? -7.135 -6.882 21.258 1.00 98.44 97 THR A C 1
ATOM 813 O O . THR A 1 97 ? -6.517 -6.987 20.201 1.00 98.44 97 THR A O 1
ATOM 816 N N . ASN A 1 98 ? -7.420 -5.703 21.809 1.00 98.44 98 ASN A N 1
ATOM 817 C CA . ASN A 1 98 ? -7.014 -4.429 21.228 1.00 98.44 98 ASN A CA 1
ATOM 818 C C . ASN A 1 98 ? -5.484 -4.296 21.162 1.00 98.44 98 ASN A C 1
ATOM 820 O O . ASN A 1 98 ? -4.947 -3.908 20.130 1.00 98.44 98 ASN A O 1
ATOM 824 N N . GLU A 1 99 ? -4.775 -4.702 22.218 1.00 98.56 99 GLU A N 1
ATOM 825 C CA . GLU A 1 99 ? -3.307 -4.734 22.243 1.00 98.56 99 GLU A CA 1
ATOM 826 C C . GLU A 1 99 ? -2.732 -5.638 21.139 1.00 98.56 99 GLU A C 1
ATOM 828 O O . GLU A 1 99 ? -1.823 -5.239 20.407 1.00 98.56 99 GLU A O 1
ATOM 833 N N . ARG A 1 100 ? -3.310 -6.833 20.943 1.00 98.44 100 ARG A N 1
ATOM 834 C CA . ARG A 1 100 ? -2.914 -7.735 19.847 1.00 98.44 100 ARG A CA 1
ATOM 835 C C . ARG A 1 100 ? -3.139 -7.119 18.467 1.00 98.44 100 ARG A C 1
ATOM 837 O O . ARG A 1 100 ? -2.293 -7.294 17.587 1.00 98.44 100 ARG A O 1
ATOM 844 N N . TYR A 1 101 ? -4.246 -6.403 18.266 1.00 98.62 101 TYR A N 1
ATOM 845 C CA . TYR A 1 101 ? -4.496 -5.706 17.004 1.00 98.62 101 TYR A CA 1
ATOM 846 C C . TYR A 1 101 ? -3.500 -4.575 16.765 1.00 98.62 101 TYR A C 1
ATOM 848 O O . TYR A 1 101 ? -2.948 -4.505 15.671 1.00 98.62 101 TYR A O 1
ATOM 856 N N . LEU A 1 102 ? -3.203 -3.756 17.777 1.00 98.56 102 LEU A N 1
ATOM 857 C CA . LEU A 1 102 ? -2.204 -2.690 17.668 1.00 98.56 102 LEU A CA 1
ATOM 858 C C . LEU A 1 102 ? -0.827 -3.240 17.285 1.00 98.56 102 LEU A C 1
ATOM 860 O O . LEU A 1 102 ? -0.209 -2.736 16.351 1.00 98.56 102 LEU A O 1
ATOM 864 N N . LYS A 1 103 ? -0.389 -4.331 17.925 1.00 98.50 103 LYS A N 1
ATOM 865 C CA . LYS A 1 103 ? 0.868 -5.000 17.564 1.00 98.50 103 LYS A CA 1
ATOM 866 C C . LYS A 1 103 ? 0.856 -5.520 16.122 1.00 98.50 103 LYS A C 1
ATOM 868 O O . LYS A 1 103 ? 1.827 -5.355 15.396 1.00 98.50 103 LYS A O 1
ATOM 873 N N . THR A 1 104 ? -0.256 -6.116 15.693 1.00 98.62 104 THR A N 1
ATOM 874 C CA . THR A 1 104 ? -0.400 -6.621 14.317 1.00 98.62 104 THR A CA 1
ATOM 875 C C . THR A 1 104 ? -0.338 -5.492 13.287 1.00 98.62 104 THR A C 1
ATOM 877 O O . THR A 1 104 ? 0.222 -5.678 12.209 1.00 98.62 104 THR A O 1
ATOM 880 N N . ILE A 1 105 ? -0.923 -4.333 13.598 1.00 98.56 105 ILE A N 1
ATOM 881 C CA . ILE A 1 105 ? -0.879 -3.148 12.735 1.00 98.56 105 ILE A CA 1
ATOM 882 C C . ILE A 1 105 ? 0.562 -2.647 12.606 1.00 98.56 105 ILE A C 1
ATOM 884 O O . ILE A 1 105 ? 1.031 -2.497 11.482 1.00 98.56 105 ILE A O 1
ATOM 888 N N . ASP A 1 106 ? 1.275 -2.486 13.724 1.00 98.56 106 ASP A N 1
ATOM 889 C CA . ASP A 1 106 ? 2.685 -2.063 13.746 1.00 98.56 106 ASP A CA 1
ATOM 890 C C . ASP A 1 106 ? 3.592 -3.030 12.958 1.00 98.56 106 ASP A C 1
ATOM 892 O O . ASP A 1 106 ? 4.406 -2.616 12.130 1.00 98.56 106 ASP A O 1
ATOM 896 N N . ASP A 1 107 ? 3.402 -4.342 13.128 1.00 98.50 107 ASP A N 1
ATOM 897 C CA . ASP A 1 107 ? 4.150 -5.356 12.377 1.00 98.50 107 ASP A CA 1
ATOM 898 C C . ASP A 1 107 ? 3.869 -5.277 10.864 1.00 98.50 107 ASP A C 1
ATOM 900 O O . ASP A 1 107 ? 4.793 -5.376 10.048 1.00 98.50 107 ASP A O 1
ATOM 904 N N . LYS A 1 108 ? 2.607 -5.066 10.463 1.00 98.56 108 LYS A N 1
ATOM 905 C CA . LYS A 1 108 ? 2.240 -4.903 9.046 1.00 98.56 108 LYS A CA 1
ATOM 906 C C . LYS A 1 108 ? 2.766 -3.603 8.450 1.00 98.56 108 LYS A C 1
ATOM 908 O O . LYS A 1 108 ? 3.185 -3.609 7.295 1.00 98.56 108 LYS A O 1
ATOM 913 N N . GLU A 1 109 ? 2.771 -2.516 9.210 1.00 98.62 109 GLU A N 1
ATOM 914 C CA . GLU A 1 109 ? 3.329 -1.234 8.780 1.00 98.62 109 GLU A CA 1
ATOM 915 C C . GLU A 1 109 ? 4.833 -1.355 8.506 1.00 98.62 109 GLU A C 1
ATOM 917 O O . GLU A 1 109 ? 5.313 -0.933 7.451 1.00 98.62 109 GLU A O 1
ATOM 922 N N . LYS A 1 110 ? 5.576 -2.036 9.387 1.00 98.50 110 LYS A N 1
ATOM 923 C CA . LYS A 1 110 ? 6.998 -2.337 9.162 1.00 98.50 110 LYS A CA 1
ATOM 924 C C . LYS A 1 110 ? 7.216 -3.161 7.895 1.00 98.50 110 LYS A C 1
ATOM 926 O O . LYS A 1 110 ? 8.079 -2.814 7.091 1.00 98.50 110 LYS A O 1
ATOM 931 N N . GLN A 1 111 ? 6.431 -4.221 7.688 1.00 98.44 111 GLN A N 1
ATOM 932 C CA . GLN A 1 111 ? 6.529 -5.050 6.478 1.00 98.44 111 GLN A CA 1
ATOM 933 C C . GLN A 1 111 ? 6.227 -4.254 5.205 1.00 98.44 111 GLN A C 1
ATOM 935 O O . GLN A 1 111 ? 6.952 -4.375 4.216 1.00 98.44 111 GLN A O 1
ATOM 940 N N . TYR A 1 112 ? 5.188 -3.418 5.237 1.00 98.56 112 TYR A N 1
ATOM 941 C CA . TYR A 1 112 ? 4.831 -2.544 4.126 1.00 98.56 112 TYR A CA 1
ATOM 942 C C . TYR A 1 112 ? 5.973 -1.582 3.784 1.00 98.56 112 TYR A C 1
ATOM 944 O O . TYR A 1 112 ? 6.369 -1.495 2.624 1.00 98.56 112 TYR A O 1
ATOM 952 N N . ASN A 1 113 ? 6.557 -0.927 4.789 1.00 98.50 113 ASN A N 1
ATOM 953 C CA . ASN A 1 113 ? 7.662 0.009 4.590 1.00 98.50 113 ASN A CA 1
ATOM 954 C C . ASN A 1 113 ? 8.908 -0.673 4.006 1.00 98.50 113 ASN A C 1
ATOM 956 O O . ASN A 1 113 ? 9.541 -0.121 3.108 1.00 98.50 113 ASN A O 1
ATOM 960 N N . VAL A 1 114 ? 9.237 -1.892 4.450 1.00 98.56 114 VAL A N 1
ATOM 961 C CA . VAL A 1 114 ? 10.328 -2.683 3.854 1.00 98.56 114 VAL A CA 1
ATOM 962 C C . VAL A 1 114 ? 10.042 -2.975 2.380 1.00 98.56 114 VAL A C 1
ATOM 964 O O . VAL A 1 114 ? 10.886 -2.700 1.531 1.00 98.56 114 VAL A O 1
ATOM 967 N N . CYS A 1 115 ? 8.842 -3.468 2.061 1.00 98.25 115 CYS A N 1
ATOM 968 C CA . CYS A 1 115 ? 8.450 -3.768 0.684 1.00 98.25 115 CYS A CA 1
ATOM 969 C C . CYS A 1 115 ? 8.494 -2.522 -0.213 1.00 98.25 115 CYS A C 1
ATOM 971 O O . CYS A 1 115 ? 8.985 -2.584 -1.342 1.00 98.25 115 CYS A O 1
ATOM 973 N N . LEU A 1 116 ? 7.999 -1.389 0.291 1.00 98.44 116 LEU A N 1
ATOM 974 C CA . LEU A 1 116 ? 8.003 -0.117 -0.420 1.00 98.44 116 LEU A CA 1
ATOM 975 C C . LEU A 1 116 ? 9.432 0.344 -0.717 1.00 98.44 116 LEU A C 1
ATOM 977 O O . LEU A 1 116 ? 9.734 0.691 -1.856 1.00 98.44 116 LEU A O 1
ATOM 981 N N . ASN A 1 117 ? 10.321 0.297 0.275 1.00 98.38 117 ASN A N 1
ATOM 982 C CA . ASN A 1 117 ? 11.718 0.683 0.093 1.00 98.38 117 ASN A CA 1
ATOM 983 C C . ASN A 1 117 ? 12.415 -0.205 -0.944 1.00 98.38 117 ASN A C 1
ATOM 985 O O . ASN A 1 117 ? 13.036 0.317 -1.867 1.00 98.38 117 ASN A O 1
ATOM 989 N N . THR A 1 118 ? 12.236 -1.528 -0.875 1.00 98.38 118 THR A N 1
ATOM 990 C CA . THR A 1 118 ? 12.798 -2.454 -1.872 1.00 98.38 118 THR A CA 1
ATOM 991 C C . THR A 1 118 ? 12.271 -2.174 -3.282 1.00 98.38 118 THR A C 1
ATOM 993 O O . THR A 1 118 ? 13.034 -2.208 -4.253 1.00 98.38 118 THR A O 1
ATOM 996 N N . PHE A 1 119 ? 10.976 -1.873 -3.416 1.00 98.38 119 PHE A N 1
ATOM 997 C CA . PHE A 1 119 ? 10.388 -1.499 -4.700 1.00 98.38 119 PHE A CA 1
ATOM 998 C C . PHE A 1 119 ? 10.998 -0.201 -5.244 1.00 98.38 119 PHE A C 1
ATOM 1000 O O . PHE A 1 119 ? 11.402 -0.159 -6.406 1.00 98.38 119 PHE A O 1
ATOM 1007 N N . LEU A 1 120 ? 11.117 0.835 -4.409 1.00 98.44 120 LEU A N 1
ATOM 1008 C CA . LEU A 1 120 ? 11.697 2.122 -4.798 1.00 98.44 120 LEU A CA 1
ATOM 1009 C C . LEU A 1 120 ? 13.170 1.987 -5.199 1.00 98.44 120 LEU A C 1
ATOM 1011 O O . LEU A 1 120 ? 13.572 2.514 -6.236 1.00 98.44 120 LEU A O 1
ATOM 1015 N N . GLU A 1 121 ? 13.966 1.239 -4.435 1.00 98.38 121 GLU A N 1
ATOM 1016 C CA . GLU A 1 121 ? 15.365 0.944 -4.764 1.00 98.38 121 GLU A CA 1
ATOM 1017 C C . GLU A 1 121 ? 15.489 0.227 -6.113 1.00 98.38 121 GLU A C 1
ATOM 1019 O O . GLU A 1 121 ? 16.282 0.630 -6.970 1.00 98.38 121 GLU A O 1
ATOM 1024 N N . THR A 1 122 ? 14.662 -0.798 -6.337 1.00 98.12 122 THR A N 1
ATOM 1025 C CA . THR A 1 122 ? 14.652 -1.565 -7.590 1.00 98.12 122 THR A CA 1
ATOM 1026 C C . THR A 1 122 ? 14.226 -0.695 -8.771 1.00 98.12 122 THR A C 1
ATOM 1028 O O . THR A 1 122 ? 14.876 -0.711 -9.816 1.00 98.12 122 THR A O 1
ATOM 1031 N N . SER A 1 123 ? 13.173 0.107 -8.603 1.00 98.31 123 SER A N 1
ATOM 1032 C CA . SER A 1 123 ? 12.677 1.028 -9.627 1.00 98.31 123 SER A CA 1
ATOM 1033 C C . SER A 1 123 ? 13.732 2.071 -10.002 1.00 98.31 123 SER A C 1
ATOM 1035 O O . SER A 1 123 ? 13.969 2.317 -11.184 1.00 98.31 123 SER A O 1
ATOM 1037 N N . ASN A 1 124 ? 14.419 2.648 -9.012 1.00 98.25 124 ASN A N 1
ATOM 1038 C CA . ASN A 1 124 ? 15.495 3.612 -9.245 1.00 98.25 124 ASN A CA 1
ATOM 1039 C C . ASN A 1 124 ? 16.682 2.976 -9.978 1.00 98.25 124 ASN A C 1
ATOM 1041 O O . ASN A 1 124 ? 17.221 3.570 -10.916 1.00 98.25 124 ASN A O 1
ATOM 1045 N N . LYS A 1 125 ? 17.070 1.751 -9.601 1.00 98.38 125 LYS A N 1
ATOM 1046 C CA . LYS A 1 125 ? 18.114 0.997 -10.306 1.00 98.38 125 LYS A CA 1
ATOM 1047 C C . LYS A 1 125 ? 17.729 0.750 -11.766 1.00 98.38 125 LYS A C 1
ATOM 1049 O O . LYS A 1 125 ? 18.532 1.024 -12.655 1.00 98.38 125 LYS A O 1
ATOM 1054 N N . PHE A 1 126 ? 16.499 0.300 -12.009 1.00 98.06 126 PHE A N 1
ATOM 1055 C CA . PHE A 1 126 ? 15.992 0.049 -13.355 1.00 98.06 126 PHE A CA 1
ATOM 1056 C C . PHE A 1 126 ? 15.953 1.325 -14.206 1.00 98.06 126 PHE A C 1
ATOM 1058 O O . PHE A 1 126 ? 16.383 1.310 -15.356 1.00 98.06 126 PHE A O 1
ATOM 1065 N N . ALA A 1 127 ? 15.506 2.451 -13.642 1.00 98.25 127 ALA A N 1
ATOM 1066 C CA . ALA A 1 127 ? 15.496 3.737 -14.337 1.00 98.25 127 ALA A CA 1
ATOM 1067 C C . ALA A 1 127 ? 16.911 4.185 -14.752 1.00 98.25 127 ALA A C 1
ATOM 1069 O O . ALA A 1 127 ? 17.110 4.643 -15.877 1.00 98.25 127 ALA A O 1
ATOM 1070 N N . ASN A 1 128 ? 17.905 3.998 -13.879 1.00 98.19 128 ASN A N 1
ATOM 1071 C CA . ASN A 1 128 ? 19.304 4.297 -14.188 1.00 98.19 128 ASN A CA 1
ATOM 1072 C C . ASN A 1 128 ? 19.868 3.378 -15.288 1.00 98.19 128 ASN A C 1
ATOM 1074 O O . ASN A 1 128 ? 20.540 3.843 -16.206 1.00 98.19 128 ASN A O 1
ATOM 1078 N N . GLU A 1 129 ? 19.594 2.072 -15.219 1.00 98.38 129 GLU A N 1
ATOM 1079 C CA . GLU A 1 129 ? 20.015 1.110 -16.249 1.00 98.38 129 GLU A CA 1
ATOM 1080 C C . GLU A 1 129 ? 19.370 1.407 -17.605 1.00 98.38 129 GLU A C 1
ATOM 1082 O O . GLU A 1 129 ? 20.063 1.402 -18.624 1.00 98.38 129 GLU A O 1
ATOM 1087 N N . LYS A 1 130 ? 18.078 1.752 -17.616 1.00 98.38 130 LYS A N 1
ATOM 1088 C CA . LYS A 1 130 ? 17.370 2.195 -18.818 1.00 98.38 130 LYS A CA 1
ATOM 1089 C C . LYS A 1 130 ? 18.059 3.404 -19.456 1.00 98.38 130 LYS A C 1
ATOM 1091 O O . LYS A 1 130 ? 18.348 3.355 -20.647 1.00 98.38 130 LYS A O 1
ATOM 1096 N N . GLY A 1 131 ? 18.384 4.436 -18.674 1.00 98.19 131 GLY A N 1
ATOM 1097 C CA . GLY A 1 131 ? 19.071 5.627 -19.188 1.00 98.19 131 GLY A CA 1
ATOM 1098 C C . GLY A 1 131 ? 20.431 5.307 -19.821 1.00 98.19 131 GLY A C 1
ATOM 1099 O O . GLY A 1 131 ? 20.736 5.787 -20.911 1.00 98.19 131 GLY A O 1
ATOM 1100 N N . LYS A 1 132 ? 21.222 4.424 -19.195 1.00 98.44 132 LYS A N 1
ATOM 1101 C CA . LYS A 1 132 ? 22.509 3.966 -19.754 1.00 98.44 132 LYS A CA 1
ATOM 1102 C C . LYS A 1 132 ? 22.338 3.208 -21.070 1.00 98.44 132 LYS A C 1
ATOM 1104 O O . LYS A 1 132 ? 23.134 3.383 -21.989 1.00 98.44 132 LYS A O 1
ATOM 1109 N N . LEU A 1 133 ? 21.320 2.352 -21.166 1.00 98.38 133 LEU A N 1
ATOM 1110 C CA . LEU A 1 133 ? 21.034 1.609 -22.394 1.00 98.38 133 LEU A CA 1
ATOM 1111 C C . LEU A 1 133 ? 20.571 2.535 -23.522 1.00 98.38 133 LEU A C 1
ATOM 1113 O O . LEU A 1 133 ? 21.018 2.370 -24.653 1.00 98.38 133 LEU A O 1
ATOM 1117 N N . GLU A 1 134 ? 19.730 3.525 -23.224 1.00 98.50 134 GLU A N 1
ATOM 1118 C CA . GLU A 1 134 ? 19.298 4.534 -24.198 1.00 98.50 134 GLU A CA 1
ATOM 1119 C C . GLU A 1 134 ? 20.488 5.340 -24.745 1.00 98.50 134 GLU A C 1
ATOM 1121 O O . GLU A 1 134 ? 20.587 5.548 -25.957 1.00 98.50 134 GLU A O 1
ATOM 1126 N N . GLU A 1 135 ? 21.438 5.723 -23.887 1.00 98.19 135 GLU A N 1
ATOM 1127 C CA . GLU A 1 135 ? 22.673 6.397 -24.305 1.00 98.19 135 GLU A CA 1
ATOM 1128 C C . GLU A 1 135 ? 23.552 5.503 -25.195 1.00 98.19 135 GLU A C 1
ATOM 1130 O O . GLU A 1 135 ? 24.045 5.953 -26.232 1.00 98.19 135 GLU A O 1
ATOM 1135 N N . LEU A 1 136 ? 23.709 4.222 -24.842 1.00 98.31 136 LEU A N 1
ATOM 1136 C CA . LEU A 1 136 ? 24.466 3.259 -25.649 1.00 98.31 136 LEU A CA 1
ATOM 1137 C C . LEU A 1 136 ? 23.827 3.016 -27.020 1.00 98.31 136 LEU A C 1
ATOM 1139 O O . LEU A 1 136 ? 24.544 2.957 -28.019 1.00 98.31 136 LEU A O 1
ATOM 1143 N N . ILE A 1 137 ? 22.497 2.902 -27.081 1.00 98.25 137 ILE A N 1
ATOM 1144 C CA . ILE A 1 137 ? 21.760 2.760 -28.344 1.00 98.25 137 ILE A CA 1
ATOM 1145 C C . ILE A 1 137 ? 22.007 3.982 -29.224 1.00 98.25 137 ILE A C 1
ATOM 1147 O O . ILE A 1 137 ? 22.365 3.825 -30.392 1.00 98.25 137 ILE A O 1
ATOM 1151 N N . LYS A 1 138 ? 21.875 5.188 -28.661 1.00 98.38 138 LYS A N 1
ATOM 1152 C CA . LYS A 1 138 ? 22.119 6.433 -29.394 1.00 98.38 138 LYS A CA 1
ATOM 1153 C C . LYS A 1 138 ? 23.549 6.492 -29.930 1.00 98.38 138 LYS A C 1
ATOM 1155 O O . LYS A 1 138 ? 23.744 6.717 -31.119 1.00 98.38 138 LYS A O 1
ATOM 1160 N N . LYS A 1 139 ? 24.540 6.197 -29.084 1.00 98.31 139 LYS A N 1
ATOM 1161 C CA . LYS A 1 139 ? 25.948 6.164 -29.492 1.00 98.31 139 LYS A CA 1
ATOM 1162 C C . LYS A 1 139 ? 26.194 5.164 -30.624 1.00 98.31 139 LYS A C 1
ATOM 1164 O O . LYS A 1 139 ? 26.855 5.497 -31.597 1.00 98.31 139 LYS A O 1
ATOM 1169 N N . SER A 1 140 ? 25.636 3.957 -30.529 1.00 97.75 140 SER A N 1
ATOM 1170 C CA . SER A 1 140 ? 25.782 2.943 -31.579 1.00 97.75 140 SER A CA 1
ATOM 1171 C C . SER A 1 140 ? 25.143 3.368 -32.902 1.00 97.75 140 SER A C 1
ATOM 1173 O O . SER A 1 140 ? 25.660 3.014 -33.961 1.00 97.75 140 SER A O 1
ATOM 1175 N N . GLN A 1 141 ? 24.018 4.087 -32.864 1.00 98.25 141 GLN A N 1
ATOM 1176 C CA . GLN A 1 141 ? 23.381 4.629 -34.065 1.00 98.25 141 GLN A CA 1
ATOM 1177 C C . GLN A 1 141 ? 24.251 5.713 -34.704 1.00 98.25 141 GLN A C 1
ATOM 1179 O O . GLN A 1 141 ? 24.482 5.659 -35.912 1.00 98.25 141 GLN A O 1
ATOM 1184 N N . ASP A 1 142 ? 24.774 6.638 -33.897 1.00 97.88 142 ASP A N 1
ATOM 1185 C CA . ASP A 1 142 ? 25.682 7.693 -34.352 1.00 97.88 142 ASP A CA 1
ATOM 1186 C C . ASP A 1 142 ? 26.955 7.088 -34.977 1.00 97.88 142 ASP A C 1
ATOM 1188 O O . ASP A 1 142 ? 27.336 7.450 -36.093 1.00 97.88 142 ASP A O 1
ATOM 1192 N N . ASP A 1 143 ? 27.561 6.099 -34.310 1.00 97.94 143 ASP A N 1
ATOM 1193 C CA . ASP A 1 143 ? 28.743 5.380 -34.798 1.00 97.94 143 ASP A CA 1
ATOM 1194 C C . ASP A 1 143 ? 28.451 4.644 -36.118 1.00 97.94 143 ASP A C 1
ATOM 1196 O O . ASP A 1 143 ? 29.265 4.682 -37.044 1.00 97.94 143 ASP A O 1
ATOM 1200 N N . SER A 1 144 ? 27.280 4.009 -36.246 1.00 96.56 144 SER A N 1
ATOM 1201 C CA . SER A 1 144 ? 26.863 3.325 -37.477 1.00 96.56 144 SER A CA 1
ATOM 1202 C C . SER A 1 144 ? 26.681 4.306 -38.634 1.00 96.56 144 SER A C 1
ATOM 1204 O O . SER A 1 144 ? 27.191 4.062 -39.726 1.00 96.56 144 SER A O 1
ATOM 1206 N N . GLN A 1 145 ? 25.997 5.430 -38.406 1.00 96.38 145 GLN A N 1
ATOM 1207 C CA . GLN A 1 145 ? 25.796 6.462 -39.429 1.00 96.38 145 GLN A CA 1
ATOM 1208 C C . GLN A 1 145 ? 27.123 7.075 -39.881 1.00 96.38 145 GLN A C 1
ATOM 1210 O O . GLN A 1 145 ? 27.325 7.348 -41.064 1.00 96.38 145 GLN A O 1
ATOM 1215 N N . GLU A 1 146 ? 28.046 7.297 -38.949 1.00 97.19 146 GLU A N 1
ATOM 1216 C CA . GLU A 1 146 ? 29.377 7.799 -39.267 1.00 97.19 146 GLU A CA 1
ATOM 1217 C C . GLU A 1 146 ? 30.200 6.768 -40.057 1.00 97.19 146 GLU A C 1
ATOM 1219 O O . GLU A 1 146 ? 30.870 7.128 -41.029 1.00 97.19 146 GLU A O 1
ATOM 1224 N N . CYS A 1 147 ? 30.114 5.480 -39.708 1.00 95.56 147 CYS A N 1
ATOM 1225 C CA . CYS A 1 147 ? 30.716 4.404 -40.498 1.00 95.56 147 CYS A CA 1
ATOM 1226 C C . CYS A 1 147 ? 30.162 4.369 -41.928 1.00 95.56 147 CYS A C 1
ATOM 1228 O O . CYS A 1 147 ? 30.944 4.285 -42.875 1.00 95.56 147 CYS A O 1
ATOM 1230 N N . GLU A 1 148 ? 28.843 4.496 -42.100 1.00 93.56 148 GLU A N 1
ATOM 1231 C CA . GLU A 1 148 ? 28.204 4.553 -43.420 1.00 93.56 148 GLU A CA 1
ATOM 1232 C C . GLU A 1 148 ? 28.702 5.750 -44.241 1.00 93.56 148 GLU A C 1
ATOM 1234 O O . GLU A 1 148 ? 29.117 5.579 -45.388 1.00 93.56 148 GLU A O 1
ATOM 1239 N N . LYS A 1 149 ? 28.766 6.952 -43.649 1.00 94.44 149 LYS A N 1
ATOM 1240 C CA . LYS A 1 149 ? 29.311 8.148 -44.320 1.00 94.44 149 LYS A CA 1
ATOM 1241 C C . LYS A 1 149 ? 30.759 7.949 -44.766 1.00 94.44 149 LYS A C 1
ATOM 1243 O O . LYS A 1 149 ? 31.123 8.335 -45.880 1.00 94.44 149 LYS A O 1
ATOM 1248 N N . ARG A 1 150 ? 31.597 7.347 -43.914 1.00 95.88 150 ARG A N 1
ATOM 1249 C CA . ARG A 1 150 ? 32.999 7.045 -44.245 1.00 95.88 150 ARG A CA 1
ATOM 1250 C C . ARG A 1 150 ? 33.111 6.021 -45.367 1.00 95.88 150 ARG A C 1
ATOM 1252 O O . ARG A 1 150 ? 33.933 6.221 -46.258 1.00 95.88 150 ARG A O 1
ATOM 1259 N N . ALA A 1 151 ? 32.287 4.973 -45.347 1.00 93.94 151 ALA A N 1
ATOM 1260 C CA . ALA A 1 151 ? 32.248 3.961 -46.397 1.00 93.94 151 ALA A CA 1
ATOM 1261 C C . ALA A 1 151 ? 31.865 4.580 -47.750 1.00 93.94 151 ALA A C 1
ATOM 1263 O O . ALA A 1 151 ? 32.620 4.443 -48.708 1.00 93.94 151 ALA A O 1
ATOM 1264 N N . VAL A 1 152 ? 30.782 5.367 -47.799 1.00 94.31 152 VAL A N 1
ATOM 1265 C CA . VAL A 1 152 ? 30.354 6.099 -49.007 1.00 94.31 152 VAL A CA 1
ATOM 1266 C C . VAL A 1 152 ? 31.475 7.001 -49.526 1.00 94.31 152 VAL A C 1
ATOM 1268 O O . VAL A 1 152 ? 31.804 6.971 -50.711 1.00 94.31 152 VAL A O 1
ATOM 1271 N N . LYS A 1 153 ? 32.124 7.775 -48.646 1.00 95.50 153 LYS A N 1
ATOM 1272 C CA . LYS A 1 153 ? 33.243 8.648 -49.035 1.00 95.50 153 LYS A CA 1
ATOM 1273 C C . LYS A 1 153 ? 34.421 7.859 -49.616 1.00 95.50 153 LYS A C 1
ATOM 1275 O O . LYS A 1 153 ? 35.031 8.305 -50.591 1.00 95.50 153 LYS A O 1
ATOM 1280 N N . ALA A 1 154 ? 34.761 6.722 -49.015 1.00 95.06 154 ALA A N 1
ATOM 1281 C CA . ALA A 1 154 ? 35.831 5.855 -49.495 1.00 95.06 154 ALA A CA 1
ATOM 1282 C C . ALA A 1 154 ? 35.495 5.242 -50.863 1.00 95.06 154 ALA A C 1
ATOM 1284 O O . ALA A 1 154 ? 36.321 5.320 -51.770 1.00 95.06 154 ALA A O 1
ATOM 1285 N N . GLU A 1 155 ? 34.282 4.711 -51.040 1.00 94.56 155 GLU A N 1
ATOM 1286 C CA . GLU A 1 155 ? 33.815 4.163 -52.320 1.00 94.56 155 GLU A CA 1
ATOM 1287 C C . GLU A 1 155 ? 33.852 5.217 -53.435 1.00 94.56 155 GLU A C 1
ATOM 1289 O O . GLU A 1 155 ? 34.426 4.966 -54.496 1.00 94.56 155 GLU A O 1
ATOM 1294 N N . VAL A 1 156 ? 33.348 6.431 -53.175 1.00 94.75 156 VAL A N 1
ATOM 1295 C CA . VAL A 1 156 ? 33.423 7.554 -54.127 1.00 94.75 156 VAL A CA 1
ATOM 1296 C C . VAL A 1 156 ? 34.873 7.894 -54.475 1.00 94.75 156 VAL A C 1
ATOM 1298 O O . VAL A 1 156 ? 35.185 8.117 -55.641 1.00 94.75 156 VAL A O 1
ATOM 1301 N N . SER A 1 157 ? 35.777 7.900 -53.491 1.00 95.88 157 SER A N 1
ATOM 1302 C CA . SER A 1 157 ? 37.195 8.219 -53.721 1.00 95.88 157 SER A CA 1
ATOM 1303 C C . SER A 1 157 ? 37.879 7.169 -54.606 1.00 95.88 157 SER A C 1
ATOM 1305 O O . SER A 1 157 ? 38.678 7.514 -55.479 1.00 95.88 157 SER A O 1
ATOM 1307 N N . VAL A 1 158 ? 37.542 5.887 -54.422 1.00 95.62 158 VAL A N 1
ATOM 1308 C CA . VAL A 1 158 ? 38.030 4.786 -55.268 1.00 95.62 158 VAL A CA 1
ATOM 1309 C C . VAL A 1 158 ? 37.500 4.920 -56.696 1.00 95.62 158 VAL A C 1
ATOM 1311 O O . VAL A 1 158 ? 38.295 4.868 -57.635 1.00 95.62 158 VAL A O 1
ATOM 1314 N N . LEU A 1 159 ? 36.193 5.144 -56.871 1.00 94.88 159 LEU A N 1
ATOM 1315 C CA . LEU A 1 159 ? 35.583 5.325 -58.194 1.00 94.88 159 LEU A CA 1
ATOM 1316 C C . LEU A 1 159 ? 36.160 6.540 -58.928 1.00 94.88 159 LEU A C 1
ATOM 1318 O O . LEU A 1 159 ? 36.488 6.434 -60.106 1.00 94.88 159 LEU A O 1
ATOM 1322 N N . GLN A 1 160 ? 36.361 7.656 -58.225 1.00 95.00 160 GLN A N 1
ATOM 1323 C CA . GLN A 1 160 ? 36.989 8.857 -58.773 1.00 95.00 160 GLN A CA 1
ATOM 1324 C C . GLN A 1 160 ? 38.426 8.579 -59.237 1.00 95.00 160 GLN A C 1
ATOM 1326 O O . GLN A 1 160 ? 38.806 8.941 -60.348 1.00 95.00 160 GLN A O 1
ATOM 1331 N N . THR A 1 161 ? 39.208 7.860 -58.425 1.00 96.00 161 THR A N 1
ATOM 1332 C CA . THR A 1 161 ? 40.584 7.476 -58.778 1.00 96.00 161 THR A CA 1
ATOM 1333 C C . THR A 1 161 ? 40.613 6.569 -60.013 1.00 96.00 161 THR A C 1
ATOM 1335 O O . THR A 1 161 ? 41.463 6.729 -60.893 1.00 96.00 161 THR A O 1
ATOM 1338 N N . TRP A 1 162 ? 39.687 5.608 -60.109 1.00 95.38 162 TRP A N 1
ATOM 1339 C CA . TRP A 1 162 ? 39.561 4.741 -61.284 1.00 95.38 162 TRP A CA 1
ATOM 1340 C C . TRP A 1 162 ? 39.149 5.527 -62.527 1.00 95.38 162 TRP A C 1
ATOM 1342 O O . TRP A 1 162 ? 39.787 5.361 -63.565 1.00 95.38 162 TRP A O 1
ATOM 1352 N N . LYS A 1 163 ? 38.164 6.426 -62.413 1.00 94.75 163 LYS A N 1
ATOM 1353 C CA . LYS A 1 163 ? 37.758 7.338 -63.489 1.00 94.75 163 LYS A CA 1
ATOM 1354 C C . LYS A 1 163 ? 38.961 8.104 -64.029 1.00 94.75 163 LYS A C 1
ATOM 1356 O O . LYS A 1 163 ? 39.251 8.035 -65.220 1.00 94.75 163 LYS A O 1
ATOM 1361 N N . GLU A 1 164 ? 39.699 8.780 -63.153 1.00 95.12 164 GLU A N 1
ATOM 1362 C CA . GLU A 1 164 ? 40.867 9.584 -63.524 1.00 95.12 164 GLU A CA 1
ATOM 1363 C C . GLU A 1 164 ? 41.961 8.744 -64.192 1.00 95.12 164 GLU A C 1
ATOM 1365 O O . GLU A 1 164 ? 42.499 9.140 -65.229 1.00 95.12 164 GLU A O 1
ATOM 1370 N N . THR A 1 165 ? 42.247 7.560 -63.643 1.00 94.25 165 THR A N 1
ATOM 1371 C CA . THR A 1 165 ? 43.253 6.636 -64.185 1.00 94.25 165 THR A CA 1
ATOM 1372 C C . THR A 1 165 ? 42.890 6.174 -65.596 1.00 94.25 165 THR A C 1
ATOM 1374 O O . THR A 1 165 ? 43.732 6.208 -66.496 1.00 94.25 165 THR A O 1
ATOM 1377 N N . GLU A 1 166 ? 41.644 5.749 -65.814 1.00 93.56 166 GLU A N 1
ATOM 1378 C CA . GLU A 1 166 ? 41.204 5.241 -67.116 1.00 93.56 166 GLU A CA 1
ATOM 1379 C C . GLU A 1 166 ? 41.050 6.366 -68.149 1.00 93.56 166 GLU A C 1
ATOM 1381 O O . GLU A 1 166 ? 41.481 6.218 -69.295 1.00 93.56 166 GLU A O 1
ATOM 1386 N N . MET A 1 167 ? 40.556 7.540 -67.743 1.00 93.50 167 MET A N 1
ATOM 1387 C CA . MET A 1 167 ? 40.536 8.723 -68.607 1.00 93.50 167 MET A CA 1
ATOM 1388 C C . MET A 1 167 ? 41.944 9.146 -69.030 1.00 93.50 167 MET A C 1
ATOM 1390 O O . MET A 1 167 ? 42.148 9.514 -70.187 1.00 93.50 167 MET A O 1
ATOM 1394 N N . TRP A 1 168 ? 42.923 9.109 -68.119 1.00 94.62 168 TRP A N 1
ATOM 1395 C CA . TRP A 1 168 ? 44.310 9.452 -68.437 1.00 94.62 168 TRP A CA 1
ATOM 1396 C C . TRP A 1 168 ? 44.909 8.496 -69.474 1.00 94.62 168 TRP A C 1
ATOM 1398 O O . TRP A 1 168 ? 45.492 8.960 -70.456 1.00 94.62 168 TRP A O 1
ATOM 1408 N N . LYS A 1 169 ? 44.697 7.180 -69.319 1.00 92.62 169 LYS A N 1
ATOM 1409 C CA . LYS A 1 169 ? 45.134 6.179 -70.307 1.00 92.62 169 LYS A CA 1
ATOM 1410 C C . LYS A 1 169 ? 44.518 6.435 -71.683 1.00 92.62 169 LYS A C 1
ATOM 1412 O O . LYS A 1 169 ? 45.250 6.515 -72.666 1.00 92.62 169 LYS A O 1
ATOM 1417 N N . LEU A 1 170 ? 43.198 6.628 -71.755 1.00 93.19 170 LEU A N 1
ATOM 1418 C CA . LEU A 1 170 ? 42.493 6.885 -73.017 1.00 93.19 170 LEU A CA 1
ATOM 1419 C C . LEU A 1 170 ? 42.948 8.194 -73.677 1.00 93.19 170 LEU A C 1
ATOM 1421 O O . LEU A 1 170 ? 43.180 8.221 -74.885 1.00 93.19 170 LEU A O 1
ATOM 1425 N N . LYS A 1 171 ? 43.157 9.266 -72.899 1.00 93.56 171 LYS A N 1
ATOM 1426 C CA . LYS A 1 171 ? 43.733 10.530 -73.395 1.00 93.56 171 LYS A CA 1
ATOM 1427 C C . LYS A 1 171 ? 45.151 10.340 -73.938 1.00 93.56 171 LYS A C 1
ATOM 1429 O O . LYS A 1 171 ? 45.479 10.922 -74.970 1.00 93.56 171 LYS A O 1
ATOM 1434 N N . GLY A 1 172 ? 45.970 9.511 -73.288 1.00 92.81 172 GLY A N 1
ATOM 1435 C CA . GLY A 1 172 ? 47.289 9.120 -73.787 1.00 92.81 172 GLY A CA 1
ATOM 1436 C C . GLY A 1 172 ? 47.211 8.408 -75.141 1.00 92.81 172 GLY A C 1
ATOM 1437 O O . GLY A 1 172 ? 47.911 8.793 -76.078 1.00 92.81 172 GLY A O 1
ATOM 1438 N N . THR A 1 173 ? 46.304 7.437 -75.280 1.00 92.25 173 THR A N 1
ATOM 1439 C CA . THR A 1 173 ? 46.046 6.731 -76.547 1.00 92.25 173 THR A CA 1
ATOM 1440 C C . THR A 1 173 ? 45.568 7.681 -77.648 1.00 92.25 173 THR A C 1
ATOM 1442 O O . THR A 1 173 ? 46.063 7.608 -78.772 1.00 92.25 173 THR A O 1
ATOM 1445 N N . ILE A 1 174 ? 44.664 8.613 -77.329 1.00 92.31 174 ILE A N 1
ATOM 1446 C CA . ILE A 1 174 ? 44.189 9.660 -78.249 1.00 92.31 174 ILE A CA 1
ATOM 1447 C C . ILE A 1 174 ? 45.353 10.533 -78.719 1.00 92.31 174 ILE A C 1
ATOM 1449 O O . ILE A 1 174 ? 45.535 10.701 -79.922 1.00 92.31 174 ILE A O 1
ATOM 1453 N N . ALA A 1 175 ? 46.170 11.053 -77.799 1.00 93.12 175 ALA A N 1
ATOM 1454 C CA . ALA A 1 175 ? 47.303 11.912 -78.139 1.00 93.12 175 ALA A CA 1
ATOM 1455 C C . ALA A 1 175 ? 48.334 11.186 -79.022 1.00 93.12 175 ALA A C 1
ATOM 1457 O O . ALA A 1 175 ? 48.859 11.775 -79.970 1.00 93.12 175 ALA A O 1
ATOM 1458 N N . ASN A 1 176 ? 48.586 9.902 -78.746 1.00 92.00 176 ASN A N 1
ATOM 1459 C CA . ASN A 1 176 ? 49.454 9.056 -79.562 1.00 92.00 176 ASN A CA 1
ATOM 1460 C C . ASN A 1 176 ? 48.879 8.849 -80.976 1.00 92.00 176 ASN A C 1
ATOM 1462 O O . ASN A 1 176 ? 49.566 9.092 -81.968 1.00 92.00 176 ASN A O 1
ATOM 1466 N N . ALA A 1 177 ? 47.596 8.487 -81.082 1.00 91.06 177 ALA A N 1
ATOM 1467 C CA . ALA A 1 177 ? 46.905 8.333 -82.362 1.00 91.06 177 ALA A CA 1
ATOM 1468 C C . ALA A 1 177 ? 46.879 9.639 -83.175 1.00 91.06 177 ALA A C 1
ATOM 1470 O O . ALA A 1 177 ? 47.128 9.623 -84.378 1.00 91.06 177 ALA A O 1
ATOM 1471 N N . GLU A 1 178 ? 46.655 10.786 -82.529 1.00 91.94 178 GLU A N 1
ATOM 1472 C CA . GLU A 1 178 ? 46.718 12.107 -83.167 1.00 91.94 178 GLU A CA 1
ATOM 1473 C C . GLU A 1 178 ? 48.135 12.472 -83.631 1.00 91.94 178 GLU A C 1
ATOM 1475 O O . GLU A 1 178 ? 48.294 13.159 -84.644 1.00 91.94 178 GLU A O 1
ATOM 1480 N N . GLY A 1 179 ? 49.170 12.039 -82.906 1.00 91.00 179 GLY A N 1
ATOM 1481 C CA . GLY A 1 179 ? 50.570 12.168 -83.313 1.00 91.00 179 GLY A CA 1
ATOM 1482 C C . GLY A 1 179 ? 50.887 11.341 -84.561 1.00 91.00 179 GLY A C 1
ATOM 1483 O O . GLY A 1 179 ? 51.393 11.886 -85.544 1.00 91.00 179 GLY A O 1
ATOM 1484 N N . ASN A 1 180 ? 50.510 10.058 -84.560 1.00 88.12 180 ASN A N 1
ATOM 1485 C CA . ASN A 1 180 ? 50.677 9.158 -85.706 1.00 88.12 180 ASN A CA 1
ATOM 1486 C C . ASN A 1 180 ? 49.915 9.659 -86.936 1.00 88.12 180 ASN A C 1
ATOM 1488 O O . ASN A 1 180 ? 50.473 9.728 -88.030 1.00 88.12 180 ASN A O 1
ATOM 1492 N N . LEU A 1 181 ? 48.667 10.101 -86.755 1.00 88.56 181 LEU A N 1
ATOM 1493 C CA . LEU A 1 181 ? 47.851 10.655 -87.832 1.00 88.56 181 LEU A CA 1
ATOM 1494 C C . LEU A 1 181 ? 48.484 11.917 -88.440 1.00 88.56 181 LEU A C 1
ATOM 1496 O O . LEU A 1 181 ? 48.479 12.079 -89.660 1.00 88.56 181 LEU A O 1
ATOM 1500 N N . ARG A 1 182 ? 49.070 12.799 -87.615 1.00 88.38 182 ARG A N 1
ATOM 1501 C CA . ARG A 1 182 ? 49.833 13.965 -88.095 1.00 88.38 182 ARG A CA 1
ATOM 1502 C C . ARG A 1 182 ? 51.057 13.551 -88.913 1.00 88.38 182 ARG A C 1
ATOM 1504 O O . ARG A 1 182 ? 51.283 14.129 -89.975 1.00 88.38 182 ARG A O 1
ATOM 1511 N N . MET A 1 183 ? 51.810 12.546 -88.460 1.00 86.31 183 MET A N 1
ATOM 1512 C CA . MET A 1 183 ? 52.975 12.024 -89.186 1.00 86.31 183 MET A CA 1
ATOM 1513 C C . MET A 1 183 ? 52.581 11.424 -90.543 1.00 86.31 183 MET A C 1
ATOM 1515 O O . MET A 1 183 ? 53.182 11.760 -91.562 1.00 86.31 183 MET A O 1
ATOM 1519 N N . LEU A 1 184 ? 51.536 10.593 -90.580 1.00 85.06 184 LEU A N 1
ATOM 1520 C CA . LEU A 1 184 ? 51.035 9.979 -91.814 1.00 85.06 184 LEU A CA 1
ATOM 1521 C C . LEU A 1 184 ? 50.523 11.024 -92.812 1.00 85.06 184 LEU A C 1
ATOM 1523 O O . LEU A 1 184 ? 50.830 10.941 -94.001 1.00 85.06 184 LEU A O 1
ATOM 1527 N N . LYS A 1 185 ? 49.807 12.052 -92.336 1.00 83.00 185 LYS A N 1
ATOM 1528 C CA . LYS A 1 185 ? 49.355 13.178 -93.172 1.00 83.00 185 LYS A CA 1
ATOM 1529 C C . LYS A 1 185 ? 50.527 13.979 -93.756 1.00 83.00 185 LYS A C 1
ATOM 1531 O O . LYS A 1 185 ? 50.453 14.400 -94.909 1.00 83.00 185 LYS A O 1
ATOM 1536 N N . ALA A 1 186 ? 51.624 14.142 -93.012 1.00 80.56 186 ALA A N 1
ATOM 1537 C CA . ALA A 1 186 ? 52.836 14.792 -93.515 1.00 80.56 186 ALA A CA 1
ATOM 1538 C C . ALA A 1 186 ? 53.561 13.944 -94.583 1.00 80.56 186 ALA A C 1
ATOM 1540 O O . ALA A 1 186 ? 53.952 14.472 -95.623 1.00 80.56 186 ALA A O 1
ATOM 1541 N N . LEU A 1 187 ? 53.688 12.627 -94.375 1.00 74.69 187 LEU A N 1
ATOM 1542 C CA . LEU A 1 187 ? 54.327 11.694 -95.322 1.00 74.69 187 LEU A CA 1
ATOM 1543 C C . LEU A 1 187 ? 53.512 11.493 -96.616 1.00 74.69 187 LEU A C 1
ATOM 1545 O O . LEU A 1 187 ? 54.083 11.352 -97.701 1.00 74.69 187 LEU A O 1
ATOM 1549 N N . GLY A 1 188 ? 52.180 11.546 -96.517 1.00 65.69 188 GLY A N 1
ATOM 1550 C CA . GLY A 1 188 ? 51.241 11.472 -97.644 1.00 65.69 188 GLY A CA 1
ATOM 1551 C C . GLY A 1 188 ? 51.283 12.659 -98.611 1.00 65.69 188 GLY A C 1
ATOM 1552 O O . GLY A 1 188 ? 50.635 12.607 -99.651 1.00 65.69 188 GLY A O 1
ATOM 1553 N N . SER A 1 189 ? 52.062 13.704 -98.311 1.00 62.38 189 SER A N 1
ATOM 1554 C CA . SER A 1 189 ? 52.270 14.854 -99.205 1.00 62.38 189 SER A CA 1
ATOM 1555 C C . SER A 1 189 ? 53.308 14.596 -100.318 1.00 62.38 189 SER A C 1
ATOM 1557 O O . SER A 1 189 ? 53.546 15.476 -101.144 1.00 62.38 189 SER A O 1
ATOM 1559 N N . SER A 1 190 ? 53.926 13.404 -100.372 1.00 56.06 190 SER A N 1
ATOM 1560 C CA . SER A 1 190 ? 54.839 12.986 -101.453 1.00 56.06 190 SER A CA 1
ATOM 1561 C C . SER A 1 190 ? 54.144 12.072 -102.479 1.00 56.06 190 SER A C 1
ATOM 1563 O O . SER A 1 190 ? 53.367 11.185 -102.128 1.00 56.06 190 SER A O 1
ATOM 1565 N N . ALA A 1 191 ? 54.407 12.287 -103.772 1.00 53.94 191 ALA A N 1
ATOM 1566 C CA . ALA A 1 191 ? 53.573 11.776 -104.866 1.00 53.94 191 ALA A CA 1
ATOM 1567 C C . ALA A 1 191 ? 53.629 10.249 -105.127 1.00 53.94 191 ALA A C 1
ATOM 1569 O O . ALA A 1 191 ? 52.804 9.758 -105.894 1.00 53.94 191 ALA A O 1
ATOM 1570 N N . SER A 1 192 ? 54.552 9.478 -104.529 1.00 54.41 192 SER A N 1
ATOM 1571 C CA . SER A 1 192 ? 54.759 8.060 -104.905 1.00 54.41 192 SER A CA 1
ATOM 1572 C C . SER A 1 192 ? 54.083 7.007 -104.009 1.00 54.41 192 SER A C 1
ATOM 1574 O O . SER A 1 192 ? 54.113 5.830 -104.360 1.00 54.41 192 SER A O 1
ATOM 1576 N N . ALA A 1 193 ? 53.435 7.388 -102.896 1.00 53.66 193 ALA A N 1
ATOM 1577 C CA . ALA A 1 193 ? 52.867 6.442 -101.912 1.00 53.66 193 ALA A CA 1
ATOM 1578 C C . ALA A 1 193 ? 51.364 6.657 -101.580 1.00 53.66 193 ALA A C 1
ATOM 1580 O O . ALA A 1 193 ? 50.838 6.099 -100.615 1.00 53.66 193 ALA A O 1
ATOM 1581 N N . ALA A 1 194 ? 50.651 7.453 -102.384 1.00 59.91 194 ALA A N 1
ATOM 1582 C CA . ALA A 1 194 ? 49.350 8.042 -102.039 1.00 59.91 194 ALA A CA 1
ATOM 1583 C C . ALA A 1 194 ? 48.181 7.074 -101.687 1.00 59.91 194 ALA A C 1
ATOM 1585 O O . ALA A 1 194 ? 47.456 7.383 -100.739 1.00 59.91 194 ALA A O 1
ATOM 1586 N N . PRO A 1 195 ? 47.954 5.918 -102.354 1.00 63.94 195 PRO A N 1
ATOM 1587 C CA . PRO A 1 195 ? 46.771 5.085 -102.072 1.00 63.94 195 PRO A CA 1
ATOM 1588 C C . PRO A 1 195 ? 46.862 4.290 -100.758 1.00 63.94 195 PRO A C 1
ATOM 1590 O O . PRO A 1 195 ? 45.885 4.194 -100.018 1.00 63.94 195 PRO A O 1
ATOM 1593 N N . VAL A 1 196 ? 48.044 3.744 -100.444 1.00 65.88 196 VAL A N 1
ATOM 1594 C CA . VAL A 1 196 ? 48.282 2.939 -99.229 1.00 65.88 196 VAL A CA 1
ATOM 1595 C C . VAL A 1 196 ? 48.275 3.827 -97.981 1.00 65.88 196 VAL A C 1
ATOM 1597 O O . VAL A 1 196 ? 47.681 3.469 -96.966 1.00 65.88 196 VAL A O 1
ATOM 1600 N N . LEU A 1 197 ? 48.850 5.031 -98.083 1.00 74.88 197 LEU A N 1
ATOM 1601 C CA . LEU A 1 197 ? 48.834 6.030 -97.010 1.00 74.88 197 LEU A CA 1
ATOM 1602 C C . LEU A 1 197 ? 47.418 6.530 -96.698 1.00 74.88 197 LEU A C 1
ATOM 1604 O O . LEU A 1 197 ? 47.105 6.772 -95.534 1.00 74.88 197 LEU A O 1
ATOM 1608 N N . LYS A 1 198 ? 46.537 6.642 -97.701 1.00 79.75 198 LYS A N 1
ATOM 1609 C CA . LYS A 1 198 ? 45.150 7.074 -97.484 1.00 79.75 198 LYS A CA 1
ATOM 1610 C C . LYS A 1 198 ? 44.347 6.060 -96.663 1.00 79.75 198 LYS A C 1
ATOM 1612 O O . LYS A 1 198 ? 43.692 6.457 -95.706 1.00 79.75 198 LYS A O 1
ATOM 1617 N N . SER A 1 199 ? 44.477 4.766 -96.963 1.00 82.06 199 SER A N 1
ATOM 1618 C CA . SER A 1 199 ? 43.828 3.705 -96.180 1.00 82.06 199 SER A CA 1
ATOM 1619 C C . SER A 1 199 ? 44.292 3.681 -94.719 1.00 82.06 199 SER A C 1
ATOM 1621 O O . SER A 1 199 ? 43.479 3.426 -93.835 1.00 82.06 199 SER A O 1
ATOM 1623 N N . GLN A 1 200 ? 45.577 3.948 -94.459 1.00 83.00 200 GLN A N 1
ATOM 1624 C CA . GLN A 1 200 ? 46.106 4.035 -93.093 1.00 83.00 200 GLN A CA 1
ATOM 1625 C C . GLN A 1 200 ? 45.594 5.282 -92.361 1.00 83.00 200 GLN A C 1
ATOM 1627 O O . GLN A 1 200 ? 45.229 5.215 -91.193 1.00 83.00 200 GLN A O 1
ATOM 1632 N N . ILE A 1 201 ? 45.526 6.430 -93.038 1.00 84.25 201 ILE A N 1
ATOM 1633 C CA . ILE A 1 201 ? 44.941 7.652 -92.468 1.00 84.25 201 ILE A CA 1
ATOM 1634 C C . ILE A 1 201 ? 43.489 7.401 -92.042 1.00 84.25 201 ILE A C 1
ATOM 1636 O O . ILE A 1 201 ? 43.128 7.728 -90.913 1.00 84.25 201 ILE A O 1
ATOM 1640 N N . ASP A 1 202 ? 42.688 6.769 -92.902 1.00 86.19 202 ASP A N 1
ATOM 1641 C CA . ASP A 1 202 ? 41.278 6.488 -92.620 1.00 86.19 202 ASP A CA 1
ATOM 1642 C C . ASP A 1 202 ? 41.119 5.483 -91.456 1.00 86.19 202 ASP A C 1
ATOM 1644 O O . ASP A 1 202 ? 40.259 5.669 -90.592 1.00 86.19 202 ASP A O 1
ATOM 1648 N N . SER A 1 203 ? 41.983 4.460 -91.350 1.00 87.56 203 SER A N 1
ATOM 1649 C CA . SER A 1 203 ? 41.960 3.519 -90.217 1.00 87.56 203 SER A CA 1
ATOM 1650 C C . SER A 1 203 ? 42.334 4.184 -88.888 1.00 87.56 203 SER A C 1
ATOM 1652 O O . SER A 1 203 ? 41.694 3.918 -87.869 1.00 87.56 203 SER A O 1
ATOM 1654 N N . TRP A 1 204 ? 43.319 5.089 -88.887 1.00 88.88 204 TRP A N 1
ATOM 1655 C CA . TRP A 1 204 ? 43.678 5.883 -87.706 1.00 88.88 204 TRP A CA 1
ATOM 1656 C C . TRP A 1 204 ? 42.581 6.893 -87.320 1.00 88.88 204 TRP A C 1
ATOM 1658 O O . TRP A 1 204 ? 42.366 7.122 -86.130 1.00 88.88 204 TRP A O 1
ATOM 1668 N N . GLU A 1 205 ? 41.845 7.467 -88.278 1.00 89.44 205 GLU A N 1
ATOM 1669 C CA . GLU A 1 205 ? 40.696 8.355 -88.013 1.00 89.44 205 GLU A CA 1
ATOM 1670 C C . G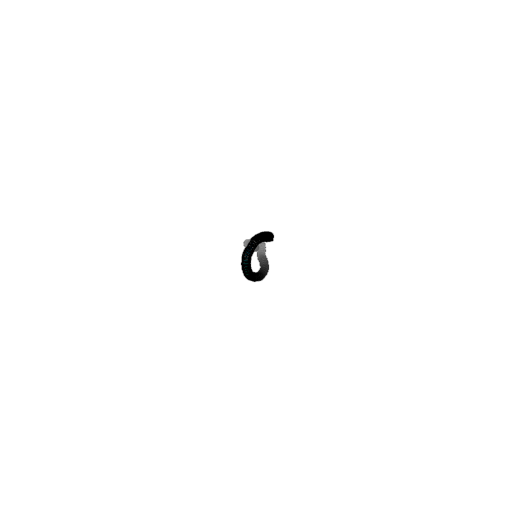LU A 1 205 ? 39.499 7.609 -87.402 1.00 89.44 205 GLU A C 1
ATOM 1672 O O . GLU A 1 205 ? 38.870 8.107 -86.457 1.00 89.44 205 GLU A O 1
ATOM 1677 N N . ILE A 1 206 ? 39.215 6.393 -87.879 1.00 90.31 206 ILE A N 1
ATOM 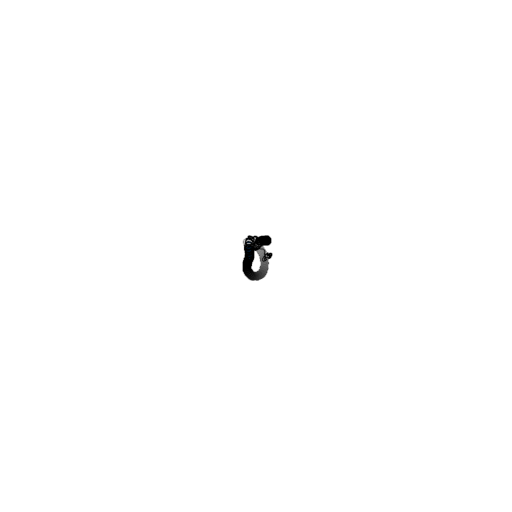1678 C CA . ILE A 1 206 ? 38.198 5.509 -87.290 1.00 90.31 206 ILE A CA 1
ATOM 1679 C C . ILE A 1 206 ? 38.609 5.107 -85.872 1.00 90.31 206 ILE A C 1
ATOM 1681 O O . ILE A 1 206 ? 37.814 5.249 -84.940 1.00 90.31 206 ILE A O 1
ATOM 1685 N N . PHE A 1 207 ? 39.858 4.664 -85.693 1.00 91.38 207 PHE A N 1
ATOM 1686 C CA . PHE A 1 207 ? 40.418 4.328 -84.385 1.00 91.38 207 PHE A CA 1
ATOM 1687 C C . PHE A 1 207 ? 40.268 5.495 -83.401 1.00 91.38 207 PHE A C 1
ATOM 1689 O O . PHE A 1 207 ? 39.728 5.323 -82.309 1.00 91.38 207 PHE A O 1
ATOM 1696 N N . LEU A 1 208 ? 40.656 6.704 -83.816 1.00 90.69 208 LEU A N 1
ATOM 1697 C CA . LEU A 1 208 ? 40.568 7.910 -82.998 1.00 90.69 208 LEU A CA 1
ATOM 1698 C C . LEU A 1 208 ? 39.126 8.241 -82.592 1.00 90.69 208 LEU A C 1
ATOM 1700 O O . LEU A 1 208 ? 38.871 8.525 -81.422 1.00 90.69 208 LEU A O 1
ATOM 1704 N N . THR A 1 209 ? 38.185 8.198 -83.539 1.00 92.06 209 THR A N 1
ATOM 1705 C CA . THR A 1 209 ? 36.752 8.427 -83.275 1.00 92.06 209 THR A CA 1
ATOM 1706 C C . THR A 1 209 ? 36.225 7.460 -82.220 1.00 92.06 209 THR A C 1
ATOM 1708 O O . THR A 1 209 ? 35.494 7.834 -81.304 1.00 92.06 209 THR A O 1
ATOM 1711 N N . ASN A 1 210 ? 36.631 6.205 -82.334 1.00 92.25 210 ASN A N 1
ATOM 1712 C CA . ASN A 1 210 ? 36.165 5.132 -81.486 1.00 92.25 210 ASN A CA 1
ATOM 1713 C C . ASN A 1 210 ? 36.780 5.180 -80.067 1.00 92.25 210 ASN A C 1
ATOM 1715 O O . ASN A 1 210 ? 36.044 5.036 -79.091 1.00 92.25 210 ASN A O 1
ATOM 1719 N N . VAL A 1 211 ? 38.068 5.522 -79.922 1.00 91.81 211 VAL A N 1
ATOM 1720 C CA . VAL A 1 211 ? 38.680 5.790 -78.602 1.00 91.81 211 VAL A CA 1
ATOM 1721 C C . VAL A 1 211 ? 38.075 7.045 -77.949 1.00 91.81 211 VAL A C 1
ATOM 1723 O O . VAL A 1 211 ? 37.833 7.050 -76.743 1.00 91.81 211 VAL A O 1
ATOM 1726 N N . LYS A 1 212 ? 37.757 8.098 -78.721 1.00 92.88 212 LYS A N 1
ATOM 1727 C CA . LYS A 1 212 ? 37.059 9.297 -78.206 1.00 92.88 212 LYS A CA 1
ATOM 1728 C C . LYS A 1 212 ? 35.658 8.968 -77.684 1.00 92.88 212 LYS A C 1
ATOM 1730 O O . LYS A 1 212 ? 35.314 9.369 -76.578 1.00 92.88 212 LYS A O 1
ATOM 1735 N N . LYS A 1 213 ? 34.886 8.165 -78.419 1.00 93.19 213 LYS A N 1
ATOM 1736 C CA . LYS A 1 213 ? 33.572 7.684 -77.966 1.00 93.19 213 LYS A CA 1
ATOM 1737 C C . LYS A 1 213 ? 33.672 6.825 -76.701 1.00 93.19 213 LYS A C 1
ATOM 1739 O O . LYS A 1 213 ? 32.820 6.904 -75.820 1.00 93.19 213 LYS A O 1
ATOM 1744 N N . GLN A 1 214 ? 34.712 6.000 -76.598 1.00 92.44 214 GLN A N 1
ATOM 1745 C CA . GLN A 1 214 ? 34.965 5.215 -75.395 1.00 92.44 214 GLN A CA 1
ATOM 1746 C C . GLN A 1 214 ? 35.309 6.096 -74.188 1.00 92.44 214 GLN A C 1
ATOM 1748 O O . GLN A 1 214 ? 34.839 5.804 -73.093 1.00 92.44 214 GLN A O 1
ATOM 1753 N N . LEU A 1 215 ? 36.078 7.174 -74.377 1.00 92.94 215 LEU A N 1
ATOM 1754 C CA . LEU A 1 215 ? 36.377 8.146 -73.321 1.00 92.94 215 LEU A CA 1
ATOM 1755 C C . LEU A 1 215 ? 35.092 8.745 -72.727 1.00 92.94 215 LEU A C 1
ATOM 1757 O O . LEU A 1 215 ? 34.939 8.734 -71.509 1.00 92.94 215 LEU A O 1
ATOM 1761 N N . GLU A 1 216 ? 34.161 9.196 -73.574 1.00 93.75 216 GLU A N 1
ATOM 1762 C CA . GLU A 1 216 ? 32.863 9.747 -73.145 1.00 93.75 216 GLU A CA 1
ATOM 1763 C C . GLU A 1 216 ? 32.016 8.709 -72.393 1.00 93.75 216 GLU A C 1
ATOM 1765 O O . GLU A 1 216 ? 31.441 9.006 -71.347 1.00 93.75 216 GLU A O 1
ATOM 1770 N N . LYS A 1 217 ? 31.975 7.467 -72.894 1.00 93.88 217 LYS A N 1
ATOM 1771 C CA . LYS A 1 217 ? 31.262 6.360 -72.242 1.00 93.88 217 LYS A CA 1
ATOM 1772 C C . LYS A 1 217 ? 31.823 6.073 -70.845 1.00 93.88 217 LYS A C 1
ATOM 1774 O O . LYS A 1 217 ? 31.060 5.957 -69.891 1.00 93.88 217 LYS A O 1
ATOM 1779 N N . VAL A 1 218 ? 33.148 5.961 -70.726 1.00 93.94 218 VAL A N 1
ATOM 1780 C CA . VAL A 1 218 ? 33.827 5.682 -69.451 1.00 93.94 218 VAL A CA 1
ATOM 1781 C C . VAL A 1 218 ? 33.575 6.800 -68.442 1.00 93.94 218 VAL A C 1
ATOM 1783 O O . VAL A 1 218 ? 33.319 6.519 -67.274 1.00 93.94 218 VAL A O 1
ATOM 1786 N N . GLU A 1 219 ? 33.616 8.057 -68.883 1.00 93.69 219 GLU A N 1
ATOM 1787 C CA . GLU A 1 219 ? 33.308 9.210 -68.037 1.00 93.69 219 GLU A CA 1
ATOM 1788 C C . GLU A 1 219 ? 31.873 9.154 -67.495 1.00 93.69 219 GLU A C 1
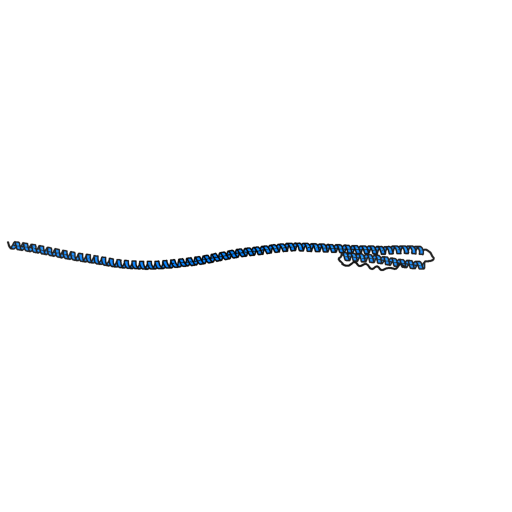ATOM 1790 O O . GLU A 1 219 ? 31.691 9.208 -66.278 1.00 93.69 219 GLU A O 1
ATOM 1795 N N . ALA A 1 220 ? 30.884 8.950 -68.371 1.00 94.19 220 ALA A N 1
ATOM 1796 C CA . ALA A 1 220 ? 29.476 8.884 -67.988 1.00 94.19 220 ALA A CA 1
ATOM 1797 C C . ALA A 1 220 ? 29.166 7.716 -67.034 1.00 94.19 220 ALA A C 1
ATOM 1799 O O . ALA A 1 220 ? 28.462 7.905 -66.043 1.00 94.19 220 ALA A O 1
ATOM 1800 N N . GLU A 1 221 ? 29.711 6.521 -67.287 1.00 93.69 221 GLU A N 1
ATOM 1801 C CA . GLU A 1 221 ? 29.461 5.348 -66.437 1.00 93.69 221 GLU A CA 1
ATOM 1802 C C . GLU A 1 221 ? 30.082 5.481 -65.041 1.00 93.69 221 GLU A C 1
ATOM 1804 O O . GLU A 1 221 ? 29.484 5.049 -64.053 1.00 93.69 221 GLU A O 1
ATOM 1809 N N . TYR A 1 222 ? 31.275 6.075 -64.926 1.00 94.75 222 TYR A N 1
ATOM 1810 C CA . TYR A 1 222 ? 31.854 6.339 -63.608 1.00 94.75 222 TYR A CA 1
ATOM 1811 C C . TYR A 1 222 ? 31.088 7.431 -62.855 1.00 94.75 222 TYR A C 1
ATOM 1813 O O . TYR A 1 222 ? 30.888 7.282 -61.650 1.00 94.75 222 TYR A O 1
ATOM 1821 N N . ASP A 1 223 ? 30.623 8.483 -63.537 1.00 94.75 223 ASP A N 1
ATOM 1822 C CA . ASP A 1 223 ? 29.798 9.525 -62.913 1.00 94.75 223 ASP A CA 1
ATOM 1823 C C . ASP A 1 223 ? 28.462 8.972 -62.408 1.00 94.75 223 ASP A C 1
ATOM 1825 O O . ASP A 1 223 ? 28.069 9.246 -61.273 1.00 94.75 223 ASP A O 1
ATOM 1829 N N . GLU A 1 224 ? 27.803 8.119 -63.193 1.00 94.12 224 GLU A N 1
ATOM 1830 C CA . GLU A 1 224 ? 26.576 7.445 -62.770 1.00 94.12 224 GLU A CA 1
ATOM 1831 C C . GLU A 1 224 ? 26.813 6.567 -61.533 1.00 94.12 224 GLU A C 1
ATOM 1833 O O . GLU A 1 224 ? 26.075 6.670 -60.551 1.00 94.12 224 GLU A O 1
ATOM 1838 N N . LYS A 1 225 ? 27.872 5.746 -61.529 1.00 93.81 225 LYS A N 1
ATOM 1839 C CA . LYS A 1 225 ? 28.220 4.902 -60.372 1.00 93.81 225 LYS A CA 1
ATOM 1840 C C . LYS A 1 225 ? 28.519 5.728 -59.122 1.00 93.81 225 LYS A C 1
ATOM 1842 O O . LYS A 1 225 ? 28.111 5.345 -58.026 1.00 93.81 225 LYS A O 1
ATOM 1847 N N . ILE A 1 226 ? 29.210 6.859 -59.264 1.00 94.56 226 ILE A N 1
ATOM 1848 C CA . ILE A 1 226 ? 29.492 7.772 -58.148 1.00 94.56 226 ILE A CA 1
ATOM 1849 C C . ILE A 1 226 ? 28.189 8.332 -57.568 1.00 94.56 226 ILE A C 1
ATOM 1851 O O . ILE A 1 226 ? 28.023 8.348 -56.347 1.00 94.56 226 ILE A O 1
ATOM 1855 N N . GLU A 1 227 ? 27.251 8.760 -58.413 1.00 94.81 227 GLU A N 1
ATOM 1856 C CA . GLU A 1 227 ? 25.950 9.253 -57.955 1.00 94.81 227 GLU A CA 1
ATOM 1857 C C . GLU A 1 227 ? 25.103 8.149 -57.313 1.00 94.81 227 GLU A C 1
ATOM 1859 O O . GLU A 1 227 ? 24.489 8.371 -56.270 1.00 94.81 227 GLU A O 1
ATOM 1864 N N . GLN A 1 228 ? 25.120 6.929 -57.855 1.00 94.00 228 GLN A N 1
ATOM 1865 C CA . GLN A 1 228 ? 24.453 5.780 -57.238 1.00 94.00 228 GLN A CA 1
ATOM 1866 C C . GLN A 1 228 ? 24.975 5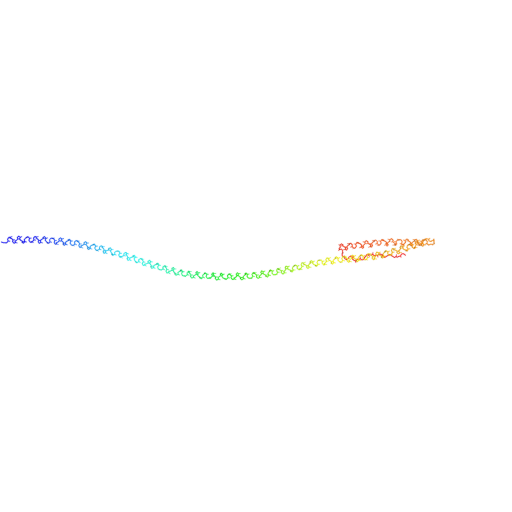.522 -55.815 1.00 94.00 228 GLN A C 1
ATOM 1868 O O . GLN A 1 228 ? 24.174 5.381 -54.888 1.00 94.00 228 GLN A O 1
ATOM 1873 N N . VAL A 1 229 ? 26.298 5.539 -55.609 1.00 94.44 229 VAL A N 1
ATOM 1874 C CA . VAL A 1 229 ? 26.916 5.377 -54.279 1.00 94.44 229 VAL A CA 1
ATOM 1875 C C . VAL A 1 229 ? 26.514 6.501 -53.326 1.00 94.44 229 VAL A C 1
ATOM 1877 O O . VAL A 1 229 ? 26.136 6.234 -52.185 1.00 94.44 229 VAL A O 1
ATOM 1880 N N . LYS A 1 230 ? 26.538 7.762 -53.777 1.00 93.31 230 LYS A N 1
ATOM 1881 C CA . LYS A 1 230 ? 26.093 8.905 -52.957 1.00 93.31 230 LYS A CA 1
ATOM 1882 C C . LYS A 1 230 ? 24.625 8.790 -52.542 1.00 93.31 230 LYS A C 1
ATOM 1884 O O . LYS A 1 230 ? 24.277 9.197 -51.438 1.00 93.31 230 LYS A O 1
ATOM 1889 N N . ASN A 1 231 ? 23.795 8.200 -53.399 1.00 93.31 231 ASN A N 1
ATOM 1890 C CA . ASN A 1 231 ? 22.377 7.948 -53.143 1.00 93.31 231 ASN A CA 1
ATOM 1891 C C . ASN A 1 231 ? 22.116 6.672 -52.318 1.00 93.31 231 ASN A C 1
ATOM 1893 O O . ASN A 1 231 ? 20.961 6.320 -52.082 1.00 93.31 231 ASN A O 1
ATOM 1897 N N . GLY A 1 232 ? 23.166 5.992 -51.847 1.00 88.44 232 GLY A N 1
ATOM 1898 C CA . GLY A 1 232 ? 23.063 4.858 -50.929 1.00 88.44 232 GLY A CA 1
ATOM 1899 C C . GLY A 1 232 ? 23.075 3.481 -51.593 1.00 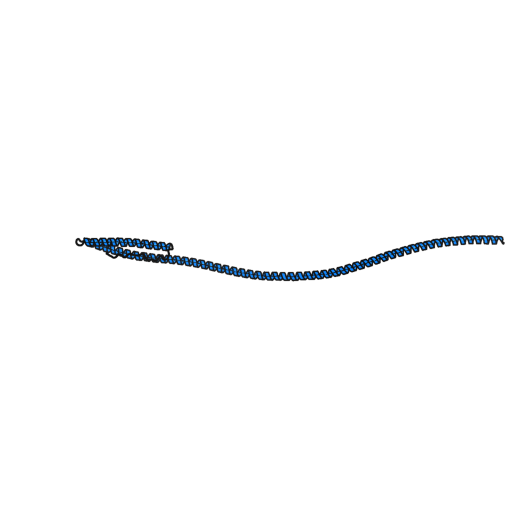88.44 232 GLY A C 1
ATOM 1900 O O . GLY A 1 232 ? 22.829 2.482 -50.912 1.00 88.44 232 GLY A O 1
ATOM 1901 N N . ALA A 1 233 ? 23.375 3.392 -52.892 1.00 88.94 233 ALA A N 1
ATOM 1902 C CA . ALA A 1 233 ? 23.645 2.106 -53.522 1.00 88.94 233 ALA A CA 1
ATOM 1903 C C . ALA A 1 233 ? 24.922 1.489 -52.925 1.00 88.94 233 ALA A C 1
ATOM 1905 O O . ALA A 1 233 ? 25.932 2.164 -52.738 1.00 88.94 233 ALA A O 1
ATOM 1906 N N . ARG A 1 234 ? 24.872 0.193 -52.607 1.00 81.88 234 ARG A N 1
ATOM 1907 C CA . ARG A 1 234 ? 25.977 -0.552 -51.980 1.00 81.88 234 ARG A CA 1
ATOM 1908 C C . ARG A 1 234 ? 26.665 -1.449 -53.002 1.00 81.88 234 ARG A C 1
ATOM 1910 O O . ARG A 1 234 ? 26.040 -1.861 -53.975 1.00 81.88 234 ARG A O 1
ATOM 1917 N N . ASN A 1 235 ? 27.924 -1.809 -52.744 1.00 76.12 235 ASN A N 1
ATOM 1918 C CA . ASN A 1 235 ? 28.711 -2.720 -53.588 1.00 76.12 235 ASN A CA 1
ATOM 1919 C C . ASN A 1 235 ? 28.878 -2.232 -55.041 1.00 76.12 235 ASN A C 1
ATOM 1921 O O . ASN A 1 235 ? 28.945 -3.036 -55.969 1.00 76.12 235 ASN A O 1
ATOM 1925 N N . CYS A 1 236 ? 28.975 -0.918 -55.255 1.00 78.62 236 CYS A N 1
ATOM 1926 C CA . CYS A 1 236 ? 29.092 -0.342 -56.600 1.00 78.62 236 CYS A CA 1
ATOM 1927 C C . CYS A 1 236 ? 30.532 -0.342 -57.146 1.00 78.62 236 CYS A C 1
ATOM 1929 O O . CYS A 1 236 ? 30.780 0.160 -58.244 1.00 78.62 236 CYS A O 1
ATOM 1931 N N . LEU A 1 237 ? 31.488 -0.922 -56.407 1.00 85.50 237 LEU A N 1
ATOM 1932 C CA . LEU A 1 237 ? 32.901 -1.043 -56.784 1.00 85.50 237 LEU A CA 1
ATOM 1933 C C . LEU A 1 237 ? 33.122 -2.096 -57.881 1.00 85.50 237 LEU A C 1
ATOM 1935 O O . LEU A 1 237 ? 33.778 -3.117 -57.684 1.00 85.50 237 LEU A O 1
ATOM 1939 N N . SER A 1 238 ? 32.596 -1.822 -59.069 1.00 86.62 238 SER A N 1
ATOM 1940 C CA . SER A 1 238 ? 32.880 -2.565 -60.295 1.00 86.62 238 SER A CA 1
ATOM 1941 C C . SER A 1 238 ? 33.606 -1.655 -61.280 1.00 86.62 238 SER A C 1
ATOM 1943 O O . SER A 1 238 ? 33.190 -0.516 -61.513 1.00 86.62 238 SER A O 1
ATOM 1945 N N . LYS A 1 239 ? 34.694 -2.147 -61.878 1.00 85.31 239 LYS A N 1
ATOM 1946 C CA . LYS A 1 239 ? 35.395 -1.406 -62.934 1.00 85.31 239 LYS A CA 1
ATOM 1947 C C . LYS A 1 239 ? 34.509 -1.298 -64.173 1.00 85.31 239 LYS A C 1
ATOM 1949 O O . LYS A 1 239 ? 33.759 -2.221 -64.479 1.00 85.31 239 LYS A O 1
ATOM 1954 N N . VAL A 1 240 ? 34.580 -0.161 -64.857 1.00 86.94 240 VAL A N 1
ATOM 1955 C CA . VAL A 1 240 ? 33.946 0.018 -66.170 1.00 86.94 240 VAL A CA 1
ATOM 1956 C C . VAL A 1 240 ? 34.680 -0.839 -67.203 1.00 86.94 240 VAL A C 1
ATOM 1958 O O . VAL A 1 240 ? 35.911 -0.904 -67.191 1.00 86.94 240 VAL A O 1
ATOM 1961 N N . GLU A 1 241 ? 33.932 -1.511 -68.077 1.00 83.50 241 GLU A N 1
ATOM 1962 C CA . GLU A 1 241 ? 34.505 -2.315 -69.155 1.00 83.50 241 GLU A CA 1
ATOM 1963 C C . GLU A 1 241 ? 35.122 -1.420 -70.233 1.00 83.50 241 GLU A C 1
ATOM 1965 O O . GLU A 1 241 ? 34.459 -0.584 -70.853 1.00 83.50 241 GLU A O 1
ATOM 1970 N N . ILE A 1 242 ? 36.412 -1.632 -70.483 1.00 82.56 242 ILE A N 1
ATOM 1971 C CA . ILE A 1 242 ? 37.179 -0.920 -71.499 1.00 82.56 242 ILE A CA 1
ATOM 1972 C C . ILE A 1 242 ? 37.449 -1.906 -72.631 1.00 82.56 242 ILE A C 1
ATOM 1974 O O . ILE A 1 242 ? 38.167 -2.886 -72.458 1.00 82.56 242 ILE A O 1
ATOM 1978 N N . VAL A 1 243 ? 36.849 -1.645 -73.789 1.00 83.25 243 VAL A N 1
ATOM 1979 C CA . VAL A 1 243 ? 37.173 -2.315 -75.049 1.00 83.25 243 VAL A CA 1
ATOM 1980 C C . VAL A 1 243 ? 38.603 -1.956 -75.449 1.00 83.25 243 VAL A C 1
ATOM 1982 O O . VAL A 1 243 ? 38.935 -0.776 -75.550 1.00 83.25 243 VAL A O 1
ATOM 1985 N N . ASP A 1 244 ? 39.445 -2.963 -75.657 1.00 77.31 244 ASP A N 1
ATOM 1986 C CA . ASP A 1 244 ? 40.788 -2.759 -76.189 1.00 77.31 244 ASP A CA 1
ATOM 1987 C C . ASP A 1 244 ? 40.708 -2.612 -77.711 1.00 77.31 244 ASP A C 1
ATOM 1989 O O . ASP A 1 244 ? 40.130 -3.457 -78.403 1.00 77.31 244 ASP A O 1
ATOM 1993 N N . PHE A 1 245 ? 41.250 -1.516 -78.234 1.00 78.00 245 PHE A N 1
ATOM 1994 C CA . PHE A 1 245 ? 41.285 -1.265 -79.666 1.00 78.00 245 PHE A CA 1
ATOM 1995 C C . PHE A 1 245 ? 42.718 -1.491 -80.150 1.00 78.00 245 PHE A C 1
ATOM 1997 O O . PHE A 1 245 ? 43.611 -0.744 -79.744 1.00 78.00 245 PHE A O 1
ATOM 2004 N N . PRO A 1 246 ? 42.971 -2.498 -81.005 1.00 76.12 246 PRO A N 1
ATOM 2005 C CA . PRO A 1 246 ? 44.303 -2.705 -81.547 1.00 76.12 246 PRO A CA 1
ATOM 2006 C C . PRO A 1 246 ? 44.694 -1.492 -82.393 1.00 76.12 246 PRO A C 1
ATOM 2008 O O . PRO A 1 246 ? 43.900 -1.005 -83.204 1.00 76.12 246 PRO A O 1
ATOM 2011 N N . SER A 1 247 ? 45.911 -0.988 -82.187 1.00 74.50 247 SER A N 1
ATOM 2012 C CA . SER A 1 247 ? 46.464 0.075 -83.024 1.00 74.50 247 SER A CA 1
ATOM 2013 C C . SER A 1 247 ? 46.558 -0.406 -84.483 1.00 74.50 247 SER A C 1
ATOM 2015 O O . SER A 1 247 ? 47.095 -1.501 -84.684 1.00 74.50 247 SER A O 1
ATOM 2017 N N . PRO A 1 248 ? 46.059 0.369 -85.467 1.00 72.94 248 PRO A N 1
ATOM 2018 C CA . PRO A 1 248 ? 46.174 0.052 -86.893 1.00 72.94 248 PRO A CA 1
ATOM 2019 C C . PRO A 1 248 ? 47.611 -0.051 -87.417 1.00 72.94 248 PRO A C 1
ATOM 2021 O O . PRO A 1 248 ? 48.515 0.594 -86.834 1.00 72.94 248 PRO A O 1
#

InterPro domains:
  IPR056872 TTC3/DZIP3-like, helical domain [PF24525] (3-248)

Secondary structure (DSSP, 8-state):
-HHHHHHHHHHHHHHHHHHHHHHHHHHHHHHHHHHHHHHHHHHHHHHHHHHHHHHHHHHHHHHHHHHHHHHHHHHHHHHHHHHHHHHHHHHHHHHHHHHHHHHHHHHHHHHHHHHHHHHHHHHHHHHHHHHHHHHHHHHHHHHHHHHHHHHHHHHHHHHHHHHHHHHHHHHHHHHHHHHHHHHHHHHTTSTTSHHHHHHHHHHHHHHHHHHHHHHHHHHHHHHHHHHHHHTT------PPP-------

Organism: NCBI:txid449367

Radius of gyration: 84.69 Å; chains: 1; bounding box: 151×26×239 Å